Protein AF-A0AAD7WPB4-F1 (afdb_monomer_lite)

Secondary structure (DSSP, 8-state):
-------GGGT-TTS--------HHHHHHHHHHHHHHHHHHHHHHHHTTSHHHHH-HHHHHHHHHHHHHHHHHHHHHHHHHHHHHHHHHTTSS-THHHHHHHHHHHTSTT-HHHHHHHHHHHHHHHHHHHHHHHH-TTSPP--SHHHHHHHHT-TT-S--------GGG---HHHHHHHHHHHHHHHHHHTT-------------

Radius of gyration: 26.47 Å; chains: 1; bounding box: 60×40×91 Å

InterPro domains:
  IPR040581 SNTX, thioredoxin-like domain [PF18078] (138-197)
  IPR048997 Stonustoxin-like, helical domain [PF21109] (33-127)
  IPR052090 Cytolytic pore-forming toxin [PTHR31594] (2-189)

Sequence (205 aa):
MRVWLYPLNKLDSAAAQLVRQISVGLVRRAQHILDEIDNFHMQCRDLLKDHIAIQFPEIKGKLCKFRDLCSEYKLVFQKFLCKLLPSIRRGGEQEQKLVDILPSKECSPFQSALMVKFLGEREKEMNVVRSYLDITKDVHVVHFSSELDKIVLNQAHDYVVCFAFSSLKDKEEHLSDLETYLMEESKGDASQVSYHHNAEEKAEK

Structure (mmCIF, N/CA/C/O backbone):
data_AF-A0AAD7WPB4-F1
#
_entry.id   AF-A0AAD7WPB4-F1
#
loop_
_atom_site.group_PDB
_atom_site.id
_atom_site.type_symbol
_atom_site.label_atom_id
_atom_site.label_alt_id
_atom_site.label_comp_id
_atom_site.label_asym_id
_atom_site.label_entity_id
_atom_site.label_seq_id
_atom_site.pdbx_PDB_ins_code
_atom_site.Cartn_x
_atom_site.Cartn_y
_atom_site.Cartn_z
_atom_site.occupancy
_atom_site.B_iso_or_equiv
_atom_site.auth_seq_id
_atom_site.auth_comp_id
_atom_site.auth_asym_id
_atom_site.auth_atom_id
_atom_site.pdbx_PDB_model_num
ATOM 1 N N . MET A 1 1 ? -12.967 -27.411 15.421 1.00 73.56 1 MET A N 1
ATOM 2 C CA . MET A 1 1 ? -12.946 -27.415 16.902 1.00 73.56 1 MET A CA 1
ATOM 3 C C . MET A 1 1 ? -13.838 -26.278 17.392 1.00 73.56 1 MET A C 1
ATOM 5 O O . MET A 1 1 ? -13.746 -25.198 16.828 1.00 73.56 1 MET A O 1
ATOM 9 N N . ARG A 1 2 ? -14.751 -26.519 18.342 1.00 88.56 2 ARG A N 1
ATOM 10 C CA . ARG A 1 2 ? -15.641 -25.492 18.924 1.00 88.56 2 ARG A CA 1
ATOM 11 C C . ARG A 1 2 ? -15.361 -25.389 20.418 1.00 88.56 2 ARG A C 1
ATOM 13 O O . ARG A 1 2 ? -15.144 -26.416 21.052 1.00 88.56 2 ARG A O 1
ATOM 20 N N . VAL A 1 3 ? -15.376 -24.172 20.949 1.00 89.38 3 VAL A N 1
ATOM 21 C CA . VAL A 1 3 ? -15.160 -23.894 22.374 1.00 89.38 3 VAL A CA 1
ATOM 22 C C . VAL A 1 3 ? -16.413 -23.244 22.942 1.00 89.38 3 VAL A C 1
ATOM 24 O O . VAL A 1 3 ? -17.003 -22.377 22.300 1.00 89.38 3 VAL A O 1
ATOM 27 N N . TRP A 1 4 ? -16.812 -23.674 24.135 1.00 91.94 4 TRP A N 1
ATOM 28 C CA . TRP A 1 4 ? -17.925 -23.100 24.884 1.00 91.94 4 TRP A CA 1
ATOM 29 C C . TRP A 1 4 ? -17.351 -22.281 26.038 1.00 91.94 4 TRP A C 1
ATOM 31 O O . TRP A 1 4 ? -16.527 -22.787 26.796 1.00 91.94 4 TRP A O 1
ATOM 41 N N . LEU A 1 5 ? -17.761 -21.018 26.156 1.00 88.69 5 LEU A N 1
ATOM 42 C CA . LEU A 1 5 ? -17.330 -20.123 27.229 1.00 88.69 5 LEU A CA 1
ATOM 43 C C . LEU A 1 5 ? -18.503 -19.869 28.178 1.00 88.69 5 LEU A C 1
ATOM 45 O O . LEU A 1 5 ? -19.600 -19.537 27.730 1.00 88.69 5 LEU A O 1
ATOM 49 N N . TYR A 1 6 ? -18.262 -20.002 29.483 1.00 89.75 6 TYR A N 1
ATOM 50 C CA . TYR A 1 6 ? -19.217 -19.622 30.523 1.00 89.75 6 TYR A CA 1
ATOM 51 C C . TYR A 1 6 ? -18.816 -18.260 31.118 1.00 89.75 6 TYR A C 1
ATOM 53 O O . TYR A 1 6 ? -17.643 -18.082 31.453 1.00 89.75 6 TYR A O 1
ATOM 61 N N . PRO A 1 7 ? -19.734 -17.282 31.242 1.00 87.00 7 PRO A N 1
ATOM 62 C CA . PRO A 1 7 ? -19.396 -15.961 31.770 1.00 87.00 7 PRO A CA 1
ATOM 63 C C . PRO A 1 7 ? -18.881 -16.022 33.214 1.00 87.00 7 PRO A C 1
ATOM 65 O O . PRO A 1 7 ? -19.569 -16.527 34.101 1.00 87.00 7 PRO A O 1
ATOM 68 N N . LEU A 1 8 ? -17.692 -15.463 33.463 1.00 87.69 8 LEU A N 1
ATOM 69 C CA . LEU A 1 8 ? -17.059 -15.477 34.790 1.00 87.69 8 LEU A CA 1
ATOM 70 C C . LEU A 1 8 ? -17.867 -14.716 35.846 1.00 87.69 8 LEU A C 1
ATOM 72 O O . LEU A 1 8 ? -17.895 -15.130 36.998 1.00 87.69 8 LEU A O 1
ATOM 76 N N . ASN A 1 9 ? -18.588 -13.666 35.452 1.00 86.44 9 ASN A N 1
ATOM 77 C CA . ASN A 1 9 ? -19.441 -12.895 36.359 1.00 86.44 9 ASN A CA 1
ATOM 78 C C . ASN A 1 9 ? -20.614 -13.700 36.947 1.00 86.44 9 ASN A C 1
ATOM 80 O O . ASN A 1 9 ? -21.234 -13.260 37.909 1.00 86.44 9 ASN A O 1
ATOM 84 N N . LYS A 1 10 ? -20.931 -14.869 36.372 1.00 88.69 10 LYS A N 1
ATOM 85 C CA . LYS A 1 10 ? -21.902 -15.822 36.928 1.00 88.69 10 LYS A CA 1
ATOM 86 C C . LYS A 1 10 ? -21.285 -16.800 37.934 1.00 88.69 10 LYS A C 1
ATOM 88 O O . LYS A 1 10 ? -22.031 -17.539 38.565 1.00 88.69 10 LYS A O 1
ATOM 93 N N . LEU A 1 11 ? -19.956 -16.852 38.031 1.00 91.56 11 LEU A N 1
ATOM 94 C CA . LEU A 1 11 ? -19.212 -17.677 38.990 1.00 91.56 11 LEU A CA 1
ATOM 95 C C . LEU A 1 11 ? -18.705 -16.837 40.164 1.00 91.56 11 LEU A C 1
ATOM 97 O O . LEU A 1 11 ? -18.793 -17.271 41.305 1.00 91.56 11 LEU A O 1
ATOM 101 N N . ASP A 1 12 ? -18.203 -15.638 39.875 1.00 89.81 12 ASP A N 1
ATOM 102 C CA . ASP A 1 12 ? -17.677 -14.697 40.856 1.00 89.81 12 ASP A CA 1
ATOM 103 C C . ASP A 1 12 ? -18.132 -13.275 40.501 1.00 89.81 12 ASP A C 1
ATOM 105 O O . ASP A 1 12 ? -17.840 -12.761 39.418 1.00 89.81 12 ASP A O 1
ATOM 109 N N . SER A 1 13 ? -18.845 -12.621 41.422 1.00 86.00 13 SER A N 1
ATOM 110 C CA . SER A 1 13 ? -19.327 -11.248 41.243 1.00 86.00 13 SER A CA 1
ATOM 111 C C . SER A 1 13 ? -18.199 -10.217 41.128 1.00 86.00 13 SER A C 1
ATOM 113 O O . SER A 1 13 ? -18.424 -9.154 40.551 1.00 86.00 13 SER A O 1
ATOM 115 N N . ALA A 1 14 ? -17.000 -10.522 41.641 1.00 85.94 14 ALA A N 1
ATOM 116 C CA . ALA A 1 14 ? -15.817 -9.669 41.539 1.00 85.94 14 ALA A CA 1
ATOM 117 C C . ALA A 1 14 ? -15.058 -9.834 40.206 1.00 85.94 14 ALA A C 1
ATOM 119 O O . ALA A 1 14 ? -14.148 -9.055 39.913 1.00 85.94 14 ALA A O 1
ATOM 120 N N . ALA A 1 15 ? -15.419 -10.819 39.375 1.00 85.31 15 ALA A N 1
ATOM 121 C CA . ALA A 1 15 ? -14.752 -11.062 38.101 1.00 85.31 15 ALA A CA 1
ATOM 122 C C . ALA A 1 15 ? -14.997 -9.940 37.075 1.00 85.31 15 ALA A C 1
ATOM 124 O O . ALA A 1 15 ? -16.034 -9.273 37.067 1.00 85.31 15 ALA A O 1
ATOM 125 N N . ALA A 1 16 ? -14.048 -9.777 36.146 1.00 79.44 16 ALA A N 1
ATOM 126 C CA . ALA A 1 16 ? -14.138 -8.786 35.077 1.00 79.44 16 ALA A CA 1
ATOM 127 C C . ALA A 1 16 ? -15.384 -9.009 34.203 1.00 79.44 16 ALA A C 1
ATOM 129 O O . ALA A 1 16 ? -15.612 -10.104 33.681 1.00 79.44 16 ALA A O 1
ATOM 130 N N . GLN A 1 17 ? -16.168 -7.948 34.012 1.00 81.06 17 GLN A N 1
ATOM 131 C CA . GLN A 1 17 ? -17.416 -7.992 33.253 1.00 81.06 17 GLN A CA 1
ATOM 132 C C . GLN A 1 17 ? -17.277 -7.251 31.923 1.00 81.06 17 GLN A C 1
ATOM 134 O O . GLN A 1 17 ? -16.527 -6.280 31.804 1.00 81.06 17 GLN A O 1
ATOM 139 N N . LEU A 1 18 ? -18.021 -7.706 30.913 1.00 80.75 18 LEU A N 1
ATOM 140 C CA . LEU A 1 18 ? -18.234 -6.924 29.701 1.00 80.75 18 LEU A CA 1
ATOM 141 C C . LEU A 1 18 ? -19.199 -5.788 30.045 1.00 80.75 18 LEU A C 1
ATOM 143 O O . LEU A 1 18 ? -20.374 -6.035 30.298 1.00 80.75 18 LEU A O 1
ATOM 147 N N . VAL A 1 19 ? -18.695 -4.559 30.051 1.00 81.81 19 VAL A N 1
ATOM 148 C CA . VAL A 1 19 ? -19.471 -3.374 30.437 1.00 81.81 19 VAL A CA 1
ATOM 149 C C . VAL A 1 19 ? -20.144 -2.742 29.222 1.00 81.81 19 VAL A C 1
ATOM 151 O O . VAL A 1 19 ? -21.257 -2.233 29.328 1.00 81.81 19 VAL A O 1
ATOM 154 N N . ARG A 1 20 ? -19.487 -2.772 28.054 1.00 84.62 20 ARG A N 1
ATOM 155 C CA . ARG A 1 20 ? -19.995 -2.148 26.823 1.00 84.62 20 ARG A CA 1
ATOM 156 C C . ARG A 1 20 ? -19.844 -3.064 25.620 1.00 84.62 20 ARG A C 1
ATOM 158 O O . ARG A 1 20 ? -18.823 -3.734 25.453 1.00 84.62 20 ARG A O 1
ATOM 165 N N . GLN A 1 21 ? -20.860 -3.056 24.764 1.00 88.06 21 GLN A N 1
ATOM 166 C CA . GLN A 1 21 ? -20.765 -3.609 23.419 1.00 88.06 21 GLN A CA 1
ATOM 167 C C . GLN A 1 21 ? -20.246 -2.543 22.453 1.00 88.06 21 GLN A C 1
ATOM 169 O O . GLN A 1 21 ? -20.334 -1.353 22.732 1.00 88.06 21 GLN A O 1
ATOM 174 N N . ILE A 1 22 ? -19.681 -2.996 21.337 1.00 92.19 22 ILE A N 1
ATOM 175 C CA . ILE A 1 22 ? -19.250 -2.137 20.234 1.00 92.19 22 ILE A CA 1
ATOM 176 C C . ILE A 1 22 ? -20.189 -2.434 19.075 1.00 92.19 22 ILE A C 1
ATOM 178 O O . ILE A 1 22 ? -20.429 -3.602 18.755 1.00 92.19 22 ILE A O 1
ATOM 182 N N . SER A 1 23 ? -20.725 -1.389 18.467 1.00 95.00 23 SER A N 1
ATOM 183 C CA . SER A 1 23 ? -21.636 -1.485 17.343 1.00 95.00 23 SER A CA 1
ATOM 184 C C . SER A 1 23 ? -20.985 -2.209 16.165 1.00 95.00 23 SER A C 1
ATOM 186 O O . SER A 1 23 ? -19.833 -1.980 15.784 1.00 95.00 23 SER A O 1
ATOM 188 N N . VAL A 1 24 ? -21.769 -3.084 15.536 1.00 95.06 24 VAL A N 1
ATOM 189 C CA . VAL A 1 24 ? -21.337 -3.860 14.365 1.00 95.06 24 VAL A CA 1
ATOM 190 C C . VAL A 1 24 ? -20.906 -2.939 13.217 1.00 95.06 24 VAL A C 1
ATOM 192 O O . VAL A 1 24 ? -19.987 -3.271 12.473 1.00 95.06 24 VAL A O 1
ATOM 195 N N . GLY A 1 25 ? -21.520 -1.756 13.103 1.00 96.50 25 GLY A N 1
ATOM 196 C CA . GLY A 1 25 ? -21.156 -0.749 12.109 1.00 96.50 25 GLY A CA 1
ATOM 197 C C . GLY A 1 25 ? -19.706 -0.276 12.236 1.00 96.50 25 GLY A C 1
ATOM 198 O O . GLY A 1 25 ? -19.002 -0.233 11.227 1.00 96.50 25 GLY A O 1
ATOM 199 N N . LEU A 1 26 ? -19.234 0.019 13.453 1.00 95.94 26 LEU A N 1
ATOM 200 C CA . LEU A 1 26 ? -17.843 0.430 13.675 1.00 95.94 26 LEU A CA 1
ATOM 201 C C . LEU A 1 26 ? -16.865 -0.731 13.496 1.00 95.94 26 LEU A C 1
ATOM 203 O O . LEU A 1 26 ? -15.795 -0.534 12.925 1.00 95.94 26 LEU A O 1
ATOM 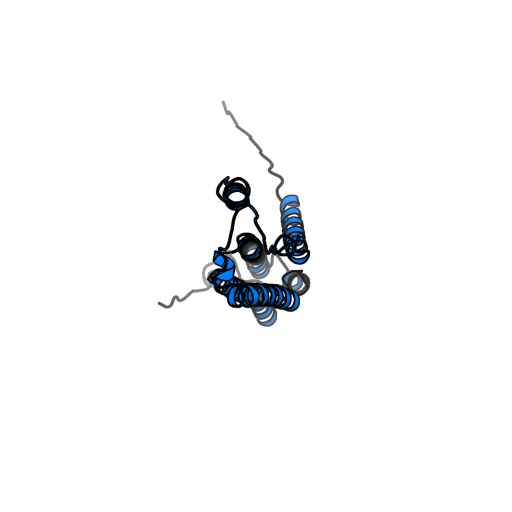207 N N . VAL A 1 27 ? -17.245 -1.947 13.908 1.00 95.94 27 VAL A N 1
ATOM 208 C CA . VAL A 1 27 ? -16.433 -3.148 13.647 1.00 95.94 27 VAL A CA 1
ATOM 209 C C . VAL A 1 27 ? -16.237 -3.342 12.144 1.00 95.94 27 VAL A C 1
ATOM 211 O O . VAL A 1 27 ? -15.110 -3.535 11.696 1.00 95.94 27 VAL A O 1
ATOM 214 N N . ARG A 1 28 ? -17.310 -3.226 11.353 1.00 97.12 28 ARG A N 1
ATOM 215 C CA . ARG A 1 28 ? -17.246 -3.350 9.892 1.00 97.12 28 ARG A CA 1
ATOM 216 C C . ARG A 1 28 ? -16.346 -2.286 9.262 1.00 97.12 28 ARG A C 1
ATOM 218 O O . ARG A 1 28 ? -15.583 -2.619 8.367 1.00 97.12 28 ARG A O 1
ATOM 225 N N . ARG A 1 29 ? -16.416 -1.032 9.719 1.00 97.12 29 ARG A N 1
ATOM 226 C CA . ARG A 1 29 ? -15.555 0.056 9.217 1.00 97.12 29 ARG A CA 1
ATOM 227 C C . ARG A 1 29 ? -14.079 -0.196 9.521 1.00 97.12 29 ARG A C 1
ATOM 229 O O . ARG A 1 29 ? -13.253 -0.120 8.620 1.00 97.12 29 ARG A O 1
ATOM 236 N N . ALA A 1 30 ? -13.753 -0.567 10.760 1.00 96.88 30 ALA A N 1
ATOM 237 C CA . ALA A 1 30 ? -12.381 -0.902 11.136 1.00 96.88 30 ALA A CA 1
ATOM 238 C C . ALA A 1 30 ? -11.840 -2.096 10.330 1.00 96.88 30 ALA A C 1
ATOM 240 O O . ALA A 1 30 ? -10.703 -2.059 9.867 1.00 96.88 30 ALA A O 1
ATOM 241 N N . GLN A 1 31 ? -12.666 -3.128 10.127 1.00 97.31 31 GLN A N 1
ATOM 242 C CA . GLN A 1 31 ? -12.307 -4.281 9.305 1.00 97.31 31 GLN A CA 1
ATOM 243 C C . GLN A 1 31 ? -12.070 -3.881 7.845 1.00 97.31 31 GLN A C 1
ATOM 245 O O . GLN A 1 31 ? -11.049 -4.251 7.282 1.00 97.31 31 GLN A O 1
ATOM 250 N N . HIS A 1 32 ? -12.953 -3.063 7.268 1.00 97.38 32 HIS A N 1
ATOM 251 C CA . HIS A 1 32 ? -12.825 -2.588 5.891 1.00 97.38 32 HIS A CA 1
ATOM 252 C C . HIS A 1 32 ? -11.492 -1.868 5.644 1.00 97.38 32 HIS A C 1
ATOM 254 O O . HIS A 1 32 ? -10.846 -2.115 4.635 1.00 97.38 32 HIS A O 1
ATOM 260 N N . ILE A 1 33 ? -11.039 -1.017 6.572 1.00 96.94 33 ILE A N 1
ATOM 261 C CA . ILE A 1 33 ? -9.726 -0.358 6.455 1.00 96.94 33 ILE A CA 1
ATOM 262 C C . ILE A 1 33 ? -8.596 -1.398 6.397 1.00 96.94 33 ILE A C 1
ATOM 264 O O . ILE A 1 33 ? -7.698 -1.279 5.572 1.00 96.94 33 ILE A O 1
ATOM 268 N N . LEU A 1 34 ? -8.630 -2.427 7.250 1.00 97.69 34 LEU A N 1
ATOM 269 C CA . LEU A 1 34 ? -7.606 -3.478 7.249 1.00 97.69 34 LEU A CA 1
ATOM 270 C C . LEU A 1 34 ? -7.630 -4.310 5.960 1.00 97.69 34 LEU A C 1
ATOM 272 O O . LEU A 1 34 ? -6.566 -4.619 5.426 1.00 97.69 34 LEU A O 1
ATOM 276 N N . ASP A 1 35 ? -8.825 -4.639 5.470 1.00 97.75 35 ASP A N 1
ATOM 277 C CA . ASP A 1 35 ? -9.017 -5.419 4.246 1.00 97.75 35 ASP A CA 1
ATOM 278 C C . ASP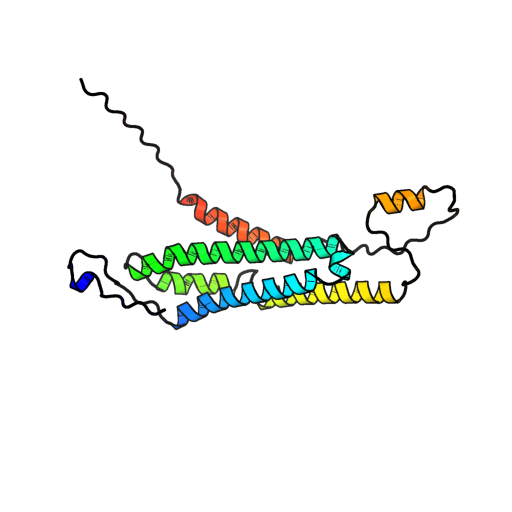 A 1 35 ? -8.503 -4.662 3.012 1.00 97.75 35 ASP A C 1
ATOM 280 O O . ASP A 1 35 ? -7.814 -5.246 2.176 1.00 97.75 35 ASP A O 1
ATOM 284 N N . GLU A 1 36 ? -8.765 -3.354 2.922 1.00 96.75 36 GLU A N 1
ATOM 285 C CA . GLU A 1 36 ? -8.249 -2.501 1.843 1.00 96.75 36 GLU A CA 1
ATOM 286 C C . GLU A 1 36 ? -6.715 -2.490 1.826 1.00 96.75 36 GLU A C 1
ATOM 288 O O . GLU A 1 36 ? -6.098 -2.698 0.781 1.00 96.75 36 GLU A O 1
ATOM 293 N N . ILE A 1 37 ? -6.077 -2.329 2.990 1.00 97.62 37 ILE A N 1
ATOM 294 C CA . ILE A 1 37 ? -4.611 -2.352 3.095 1.00 97.62 37 ILE A CA 1
ATOM 295 C C . ILE A 1 37 ? -4.043 -3.711 2.675 1.00 97.62 37 ILE A C 1
ATOM 297 O O . ILE A 1 37 ? -3.027 -3.766 1.978 1.00 97.62 37 ILE A O 1
ATOM 301 N N . ASP A 1 38 ? -4.697 -4.812 3.050 1.00 97.12 38 ASP A N 1
ATOM 302 C CA . ASP A 1 38 ? -4.295 -6.151 2.615 1.00 97.12 38 ASP A CA 1
ATOM 303 C C . ASP A 1 38 ? -4.441 -6.341 1.103 1.00 97.12 38 ASP A C 1
ATOM 305 O O . ASP A 1 38 ? -3.551 -6.917 0.466 1.00 97.12 38 ASP A O 1
ATOM 309 N N . ASN A 1 39 ? -5.513 -5.810 0.516 1.00 97.44 39 ASN A N 1
ATOM 310 C CA . ASN A 1 39 ? -5.719 -5.822 -0.925 1.00 97.44 39 ASN A CA 1
ATOM 311 C C . ASN A 1 39 ? -4.609 -5.047 -1.656 1.00 97.44 39 ASN A C 1
ATOM 313 O O . ASN A 1 39 ? -3.981 -5.589 -2.567 1.00 97.44 39 ASN A O 1
ATOM 317 N N . PHE A 1 40 ? -4.276 -3.832 -1.212 1.00 97.62 40 PHE A N 1
ATOM 318 C CA . PHE A 1 40 ? -3.187 -3.050 -1.811 1.00 97.62 40 PHE A CA 1
ATOM 319 C C . PHE A 1 40 ? -1.820 -3.700 -1.631 1.00 97.62 40 PHE A C 1
ATOM 321 O O . PHE A 1 40 ? -1.000 -3.707 -2.552 1.00 97.62 40 PHE A O 1
ATOM 328 N N . HIS A 1 41 ? -1.573 -4.310 -0.472 1.00 95.81 41 HIS A N 1
ATOM 329 C CA . HIS A 1 41 ? -0.359 -5.079 -0.254 1.00 95.81 41 HIS A CA 1
ATOM 330 C C . HIS A 1 41 ? -0.275 -6.259 -1.243 1.00 95.81 41 HIS A C 1
ATOM 332 O O . HIS A 1 41 ? 0.807 -6.559 -1.762 1.00 95.81 41 HIS A O 1
ATOM 338 N N . MET A 1 42 ? -1.381 -6.957 -1.503 1.00 96.62 42 MET A N 1
ATOM 339 C CA . MET A 1 42 ? -1.428 -8.066 -2.458 1.00 96.62 42 MET A CA 1
ATOM 340 C C . MET A 1 42 ? -1.183 -7.591 -3.894 1.00 96.62 42 MET A C 1
ATOM 342 O O . MET A 1 42 ? -0.278 -8.113 -4.542 1.00 96.62 42 MET A O 1
ATOM 346 N N . GLN A 1 43 ? -1.882 -6.546 -4.341 1.00 97.88 43 GLN A N 1
ATOM 347 C CA . GLN A 1 43 ? -1.685 -5.944 -5.665 1.00 97.88 43 GLN A CA 1
ATOM 348 C C . GLN A 1 43 ? -0.233 -5.492 -5.877 1.00 97.88 43 GLN A C 1
ATOM 350 O O . GLN A 1 43 ? 0.387 -5.810 -6.890 1.00 97.88 43 GLN A O 1
ATOM 355 N N . CYS A 1 44 ? 0.361 -4.823 -4.885 1.00 97.75 44 CYS A N 1
ATOM 356 C CA . CYS A 1 44 ? 1.767 -4.430 -4.934 1.00 97.75 44 CYS A CA 1
ATOM 357 C C . CYS A 1 44 ? 2.708 -5.644 -5.043 1.00 97.75 44 CYS A C 1
ATOM 359 O O . CYS A 1 44 ? 3.678 -5.620 -5.802 1.00 97.75 44 CYS A O 1
ATOM 361 N N . ARG A 1 45 ? 2.417 -6.736 -4.318 1.00 96.81 45 ARG A N 1
ATOM 362 C CA . ARG A 1 45 ? 3.181 -7.988 -4.431 1.00 96.81 45 ARG A CA 1
ATOM 363 C C . ARG A 1 45 ? 3.091 -8.602 -5.822 1.00 96.81 45 ARG A C 1
ATOM 365 O O . ARG A 1 45 ? 4.069 -9.210 -6.245 1.00 96.81 45 ARG A O 1
ATOM 372 N N . ASP A 1 46 ? 1.964 -8.466 -6.505 1.00 97.69 46 ASP A N 1
ATOM 373 C CA . ASP A 1 46 ? 1.816 -8.975 -7.864 1.00 97.69 46 ASP A CA 1
ATOM 374 C C . ASP A 1 46 ? 2.598 -8.123 -8.869 1.00 97.69 46 ASP A C 1
ATOM 376 O O . ASP A 1 46 ? 3.350 -8.686 -9.663 1.00 97.69 46 ASP A O 1
ATOM 380 N N . LEU A 1 47 ? 2.569 -6.790 -8.743 1.00 97.62 47 LEU A N 1
ATOM 381 C CA . LEU A 1 47 ? 3.435 -5.902 -9.536 1.00 97.62 47 LEU A CA 1
ATOM 382 C C . LEU A 1 47 ? 4.928 -6.194 -9.317 1.00 97.62 47 LEU A C 1
ATOM 384 O O . LEU A 1 47 ? 5.708 -6.191 -10.264 1.00 97.62 47 LEU A O 1
ATOM 388 N N . LEU A 1 48 ? 5.339 -6.507 -8.084 1.00 97.50 48 LEU A N 1
ATOM 389 C CA . LEU A 1 48 ? 6.728 -6.861 -7.760 1.00 97.50 48 LEU A CA 1
ATOM 390 C C . LEU A 1 48 ? 7.212 -8.170 -8.410 1.00 97.50 48 LEU A C 1
ATOM 392 O O . LEU A 1 48 ? 8.424 -8.386 -8.481 1.00 97.50 48 LEU A O 1
ATOM 396 N N . LYS A 1 49 ? 6.304 -9.051 -8.847 1.00 96.94 49 LYS A N 1
ATOM 397 C CA . LYS A 1 49 ? 6.651 -10.289 -9.569 1.00 96.94 49 LYS A CA 1
ATOM 398 C C . LYS A 1 49 ? 6.843 -10.059 -11.068 1.00 96.94 49 LYS A C 1
ATOM 400 O O . LYS A 1 49 ? 7.351 -10.949 -11.746 1.00 96.94 49 LYS A O 1
ATOM 405 N N . ASP A 1 50 ? 6.423 -8.910 -11.588 1.00 97.12 50 ASP A N 1
ATOM 406 C CA . ASP A 1 50 ? 6.562 -8.584 -13.001 1.00 97.12 50 ASP A CA 1
ATOM 407 C C . ASP A 1 50 ? 8.039 -8.432 -13.395 1.00 97.12 50 ASP A C 1
ATOM 409 O O . ASP A 1 50 ? 8.856 -7.895 -12.642 1.00 97.12 50 ASP A O 1
ATOM 413 N N . HIS A 1 51 ? 8.388 -8.871 -14.606 1.00 93.38 51 HIS A N 1
ATOM 414 C CA . HIS A 1 51 ? 9.762 -8.808 -15.101 1.00 93.38 51 HIS A CA 1
ATOM 415 C C . HIS A 1 51 ? 10.321 -7.380 -15.148 1.00 93.38 51 HIS A C 1
ATOM 417 O O . HIS A 1 51 ? 11.508 -7.198 -14.887 1.00 93.38 51 HIS A O 1
ATOM 423 N N . ILE A 1 52 ? 9.484 -6.370 -15.411 1.00 94.94 52 ILE A N 1
ATOM 424 C CA . ILE A 1 52 ? 9.903 -4.965 -15.416 1.00 94.94 52 ILE A CA 1
ATOM 425 C C . ILE A 1 52 ? 10.325 -4.545 -14.006 1.00 94.94 52 ILE A C 1
ATOM 427 O O . ILE A 1 52 ? 11.394 -3.972 -13.819 1.00 94.94 52 ILE A O 1
ATOM 431 N N . ALA A 1 53 ? 9.547 -4.898 -12.982 1.00 94.75 53 ALA A N 1
ATOM 432 C CA . ALA A 1 53 ? 9.928 -4.617 -11.600 1.00 94.75 53 ALA A CA 1
ATOM 433 C C . ALA A 1 53 ? 11.188 -5.394 -11.178 1.00 94.75 53 ALA A C 1
ATOM 435 O O . ALA A 1 53 ? 11.952 -4.926 -10.340 1.00 94.75 53 ALA A O 1
ATOM 436 N N . ILE A 1 54 ? 11.444 -6.573 -11.749 1.00 92.00 54 ILE A N 1
ATOM 437 C CA . ILE A 1 54 ? 12.671 -7.335 -11.477 1.00 92.00 54 ILE A CA 1
ATOM 438 C C . ILE A 1 54 ? 13.893 -6.676 -12.135 1.00 92.00 54 ILE A C 1
ATOM 440 O O . ILE A 1 54 ? 14.951 -6.612 -11.509 1.00 92.00 54 ILE A O 1
ATOM 444 N N . GLN A 1 55 ? 13.744 -6.186 -13.367 1.00 89.94 55 GLN A N 1
ATOM 445 C CA . GLN A 1 55 ? 14.821 -5.609 -14.173 1.00 89.94 55 GLN A CA 1
ATOM 446 C C . GLN A 1 55 ? 15.184 -4.172 -13.790 1.00 89.94 55 GLN A C 1
ATOM 448 O O . GLN A 1 55 ? 16.339 -3.792 -13.955 1.00 89.94 55 GLN A O 1
ATOM 453 N N . PHE A 1 56 ? 14.241 -3.372 -13.287 1.00 91.44 56 PHE A N 1
ATOM 454 C CA . PHE A 1 56 ? 14.469 -1.956 -12.977 1.00 91.44 56 PHE A CA 1
ATOM 455 C C . PHE A 1 56 ? 14.450 -1.721 -11.460 1.00 91.44 56 PHE A C 1
ATOM 457 O O . PHE A 1 56 ? 13.367 -1.623 -10.864 1.00 91.44 56 PHE A O 1
ATOM 464 N N . PRO A 1 57 ? 15.629 -1.615 -10.809 1.00 90.50 57 PRO A N 1
ATOM 465 C CA . PRO A 1 57 ? 15.738 -1.428 -9.363 1.00 90.50 57 PRO A CA 1
ATOM 466 C C . PRO A 1 57 ? 14.990 -0.201 -8.845 1.00 90.50 57 PRO A C 1
ATOM 468 O O . PRO A 1 57 ? 14.484 -0.221 -7.726 1.00 90.50 57 PRO A O 1
ATOM 471 N N . GLU A 1 58 ? 14.892 0.853 -9.650 1.00 92.12 58 GLU A N 1
ATOM 472 C CA . GLU A 1 58 ? 14.178 2.084 -9.328 1.00 92.12 58 GLU A CA 1
ATOM 473 C C . GLU A 1 58 ? 12.678 1.831 -9.120 1.00 92.12 58 GLU A C 1
ATOM 475 O O . GLU A 1 58 ? 12.117 2.214 -8.091 1.00 92.12 58 GLU A O 1
ATOM 480 N N . ILE A 1 59 ? 12.039 1.119 -10.057 1.00 94.25 59 ILE A N 1
ATOM 481 C CA . ILE A 1 59 ? 10.620 0.737 -9.970 1.00 94.25 59 ILE A CA 1
ATOM 482 C C . ILE A 1 59 ? 10.420 -0.217 -8.792 1.00 94.25 59 ILE A C 1
ATOM 484 O O . ILE A 1 59 ? 9.529 -0.018 -7.960 1.00 94.25 59 ILE A O 1
ATOM 488 N N . LYS A 1 60 ? 11.295 -1.225 -8.676 1.00 94.88 60 LYS A N 1
ATOM 489 C CA . LYS A 1 60 ? 11.282 -2.176 -7.561 1.00 94.88 60 LYS A CA 1
ATOM 490 C C . LYS A 1 60 ? 11.351 -1.473 -6.213 1.00 94.88 60 LYS A C 1
ATOM 492 O O . LYS A 1 60 ? 10.615 -1.828 -5.298 1.00 94.88 60 LYS A O 1
ATOM 497 N N . GLY A 1 61 ? 12.234 -0.484 -6.090 1.00 94.81 61 GLY A N 1
ATOM 498 C CA . GLY A 1 61 ? 12.448 0.286 -4.873 1.00 94.81 61 GLY A CA 1
ATOM 499 C C . GLY A 1 61 ? 11.189 1.032 -4.445 1.00 94.81 61 GLY A C 1
ATOM 500 O O . GLY A 1 61 ? 10.786 0.917 -3.288 1.00 94.81 61 GLY A O 1
ATOM 501 N N . LYS A 1 62 ? 10.520 1.717 -5.384 1.00 95.75 62 LYS A N 1
ATOM 502 C CA . LYS A 1 62 ? 9.248 2.415 -5.124 1.00 95.75 62 LYS A CA 1
ATOM 503 C C . LYS A 1 62 ? 8.158 1.450 -4.639 1.00 95.75 62 LYS A C 1
ATOM 505 O O . LYS A 1 62 ? 7.505 1.725 -3.633 1.00 95.75 62 LYS A O 1
ATOM 510 N N . LEU A 1 63 ? 7.994 0.303 -5.304 1.00 97.19 63 LEU A N 1
ATOM 511 C CA . LEU A 1 63 ? 7.001 -0.713 -4.928 1.00 97.19 63 LEU A CA 1
ATOM 512 C C . LEU A 1 63 ? 7.317 -1.378 -3.578 1.00 97.19 63 LEU A C 1
ATOM 514 O O . LEU A 1 63 ? 6.428 -1.539 -2.746 1.00 97.19 63 LEU A O 1
ATOM 518 N N . CYS A 1 64 ? 8.581 -1.725 -3.316 1.00 96.94 64 CYS A N 1
ATOM 519 C CA . CYS A 1 64 ? 8.999 -2.255 -2.016 1.00 96.94 64 CYS A CA 1
ATOM 520 C C . CYS A 1 64 ? 8.717 -1.256 -0.891 1.00 96.94 64 CYS A C 1
ATOM 522 O O . CYS A 1 64 ? 8.116 -1.636 0.109 1.00 96.94 64 CYS A O 1
ATOM 524 N N . LYS A 1 65 ? 9.071 0.022 -1.082 1.00 96.81 65 LYS A N 1
ATOM 525 C CA . LYS A 1 65 ? 8.798 1.071 -0.094 1.00 96.81 65 LYS A CA 1
ATOM 526 C C . LYS A 1 65 ? 7.299 1.195 0.187 1.00 96.81 65 LYS A C 1
ATOM 528 O O . LYS A 1 65 ? 6.900 1.197 1.345 1.00 96.81 65 LYS A O 1
ATOM 533 N N . PHE A 1 66 ? 6.465 1.226 -0.853 1.00 97.38 66 PHE A N 1
ATOM 534 C CA . PHE A 1 66 ? 5.007 1.243 -0.701 1.00 97.38 66 PHE A CA 1
ATOM 535 C C . PHE A 1 66 ? 4.484 0.056 0.119 1.00 97.38 66 PHE A C 1
ATOM 537 O O . PHE A 1 66 ? 3.712 0.235 1.060 1.00 97.38 66 PHE A O 1
ATOM 544 N N . ARG A 1 67 ? 4.922 -1.164 -0.214 1.00 97.44 67 ARG A N 1
ATOM 545 C CA . ARG A 1 67 ? 4.539 -2.393 0.495 1.00 97.44 67 ARG A CA 1
ATOM 546 C C . ARG A 1 67 ? 4.901 -2.333 1.981 1.00 97.44 67 ARG A C 1
ATOM 548 O O . ARG A 1 67 ? 4.108 -2.752 2.829 1.00 97.44 67 ARG A O 1
ATOM 555 N N . ASP A 1 68 ? 6.096 -1.842 2.285 1.00 97.56 68 ASP A N 1
ATOM 556 C CA . ASP A 1 68 ? 6.598 -1.764 3.654 1.00 97.56 68 ASP A CA 1
ATOM 557 C C . ASP A 1 68 ? 5.793 -0.728 4.458 1.00 97.56 68 ASP A C 1
ATOM 559 O O . ASP A 1 68 ? 5.327 -1.043 5.553 1.00 97.56 68 ASP A O 1
ATOM 563 N N . LEU A 1 69 ? 5.481 0.429 3.861 1.00 97.56 69 LEU A N 1
ATOM 564 C CA . LEU A 1 69 ? 4.595 1.444 4.449 1.00 97.56 69 LEU A CA 1
ATOM 565 C C . LEU A 1 69 ? 3.172 0.908 4.698 1.00 97.56 69 LEU A C 1
ATOM 567 O O . LEU A 1 69 ? 2.593 1.163 5.752 1.00 97.56 69 LEU A O 1
ATOM 571 N N . CYS A 1 70 ? 2.607 0.118 3.777 1.00 97.12 70 CYS A N 1
ATOM 572 C CA . CYS A 1 70 ? 1.307 -0.539 3.986 1.00 97.12 70 CYS A CA 1
ATOM 573 C C . CYS A 1 70 ? 1.338 -1.483 5.196 1.00 97.12 70 CYS A C 1
ATOM 575 O O . CYS A 1 70 ? 0.409 -1.511 6.007 1.00 97.12 70 CYS A O 1
ATOM 577 N N . SER A 1 71 ? 2.418 -2.257 5.324 1.00 97.12 71 SER A N 1
ATOM 578 C CA . SER A 1 71 ? 2.606 -3.198 6.432 1.00 97.12 71 SER A CA 1
ATOM 579 C C . SER A 1 71 ? 2.734 -2.471 7.770 1.00 97.12 71 SER A C 1
ATOM 581 O O . SER A 1 71 ? 2.131 -2.887 8.762 1.00 97.12 71 SER A O 1
ATOM 583 N N . GLU A 1 72 ? 3.475 -1.364 7.792 1.00 97.12 72 GLU A N 1
ATOM 584 C CA . GLU A 1 72 ? 3.633 -0.515 8.969 1.00 97.12 72 GLU A CA 1
ATOM 585 C C . GLU A 1 72 ? 2.309 0.133 9.383 1.00 97.12 72 GLU A C 1
ATOM 587 O O . GLU A 1 72 ? 1.904 0.008 10.540 1.00 97.12 72 GLU A O 1
ATOM 592 N N . TYR A 1 73 ? 1.573 0.735 8.443 1.00 96.94 73 TYR A N 1
ATOM 593 C CA . TYR A 1 73 ? 0.259 1.319 8.719 1.00 96.94 73 TYR A CA 1
ATOM 594 C C . TYR A 1 73 ? -0.714 0.297 9.306 1.00 96.94 73 TYR A C 1
ATOM 596 O O . TYR A 1 73 ? -1.371 0.565 10.317 1.00 96.94 73 TYR A O 1
ATOM 604 N N . LYS A 1 74 ? -0.766 -0.907 8.719 1.00 96.62 74 LYS A N 1
ATOM 605 C CA . LYS A 1 74 ? -1.587 -2.005 9.237 1.00 96.62 74 LYS A CA 1
ATOM 606 C C . LYS A 1 74 ? -1.234 -2.314 10.688 1.00 96.62 74 LYS A C 1
ATOM 608 O O . LYS A 1 74 ? -2.130 -2.421 11.525 1.00 96.62 74 LYS A O 1
ATOM 613 N N . LEU A 1 75 ? 0.057 -2.429 10.997 1.00 96.44 75 LEU A N 1
ATOM 614 C CA . LEU A 1 75 ? 0.531 -2.723 12.345 1.00 96.44 75 LEU A CA 1
ATOM 615 C C . LEU A 1 75 ? 0.175 -1.605 13.334 1.00 96.44 75 LEU A C 1
ATOM 617 O O . LEU A 1 75 ? -0.313 -1.894 14.427 1.00 96.44 75 LEU A O 1
ATOM 621 N N . VAL A 1 76 ? 0.372 -0.340 12.953 1.00 95.00 76 VAL A N 1
ATOM 622 C CA . VAL A 1 76 ? 0.016 0.832 13.770 1.00 95.00 76 VAL A CA 1
ATOM 623 C C . VAL A 1 76 ? -1.480 0.834 14.076 1.00 95.00 76 VAL A C 1
ATOM 625 O O . VAL A 1 76 ? -1.881 0.945 15.239 1.00 95.00 76 VAL A O 1
ATOM 628 N N . PHE A 1 77 ? -2.317 0.631 13.059 1.00 95.75 77 PHE A N 1
ATOM 629 C CA . PHE A 1 77 ? -3.764 0.618 13.235 1.00 95.75 77 PHE A CA 1
ATOM 630 C C . PHE A 1 77 ? -4.234 -0.576 14.080 1.00 95.75 77 PHE A C 1
ATOM 632 O O . PHE A 1 77 ? -5.043 -0.411 14.996 1.00 95.75 77 PHE A O 1
ATOM 639 N N . GLN A 1 78 ? -3.669 -1.767 13.867 1.00 96.62 78 GLN A N 1
ATOM 640 C CA . GLN A 1 78 ? -3.948 -2.938 14.701 1.00 96.62 78 GLN A CA 1
ATOM 641 C C . GLN A 1 78 ? -3.513 -2.728 16.154 1.00 96.62 78 GLN A C 1
ATOM 643 O O . GLN A 1 78 ? -4.270 -3.061 17.063 1.00 96.62 78 GLN A O 1
ATOM 648 N N . LYS A 1 79 ? -2.338 -2.136 16.403 1.00 95.38 79 LYS A N 1
ATOM 649 C CA . LYS A 1 79 ? -1.862 -1.803 17.756 1.00 95.38 79 LYS A CA 1
ATOM 650 C C . LYS A 1 79 ? -2.837 -0.862 18.460 1.00 95.38 79 LYS A C 1
ATOM 652 O O . LYS A 1 79 ? -3.174 -1.088 19.623 1.00 95.38 79 LYS A O 1
ATOM 657 N N . PHE A 1 80 ? -3.320 0.155 17.751 1.00 94.00 80 PHE A N 1
ATOM 658 C CA . PHE A 1 80 ? -4.342 1.066 18.252 1.00 94.00 80 PHE A CA 1
ATOM 659 C C . PHE A 1 80 ? -5.641 0.323 18.619 1.00 94.00 80 PHE A C 1
ATOM 661 O O . PHE A 1 80 ? -6.115 0.440 19.752 1.00 94.00 80 PHE A O 1
ATOM 668 N N . LEU A 1 81 ? -6.176 -0.513 17.722 1.00 95.62 81 LEU A N 1
ATOM 669 C CA . LEU A 1 81 ? -7.387 -1.306 17.980 1.00 95.62 81 LEU A CA 1
ATOM 670 C C . LEU A 1 81 ? -7.203 -2.293 19.147 1.00 95.62 81 LEU A C 1
ATOM 672 O O . LEU A 1 81 ? -8.089 -2.422 19.993 1.00 95.62 81 LEU A O 1
ATOM 676 N N . CYS A 1 82 ? -6.044 -2.947 19.241 1.00 95.56 82 CYS A N 1
ATOM 677 C CA . CYS A 1 82 ? -5.703 -3.868 20.327 1.00 95.56 82 CYS A CA 1
ATOM 678 C C . CYS A 1 82 ? -5.702 -3.188 21.702 1.00 95.56 82 CYS A C 1
ATOM 680 O O . CYS A 1 82 ? -6.060 -3.830 22.687 1.00 95.56 82 CYS A O 1
ATOM 682 N N . LYS A 1 83 ? -5.337 -1.901 21.784 1.00 94.56 83 LYS A N 1
ATOM 683 C CA . LYS A 1 83 ? -5.427 -1.114 23.024 1.00 94.56 83 LYS A CA 1
ATOM 684 C C . LYS A 1 83 ? -6.865 -0.643 23.286 1.00 94.56 83 LYS A C 1
ATOM 686 O O . LYS A 1 83 ? -7.380 -0.800 24.394 1.00 94.56 83 LYS A O 1
ATOM 691 N N . LEU A 1 84 ? -7.526 -0.083 22.272 1.00 94.69 84 LEU A N 1
ATOM 692 C CA . LEU A 1 84 ? -8.808 0.601 22.441 1.00 94.69 84 LEU A CA 1
ATOM 693 C C . LEU A 1 84 ? -9.987 -0.362 22.649 1.00 94.69 84 LEU A C 1
ATOM 695 O O . LEU A 1 84 ? -10.793 -0.151 23.556 1.00 94.69 84 LEU A O 1
ATOM 699 N N . LEU A 1 85 ? -10.098 -1.433 21.853 1.00 94.56 85 LEU A N 1
ATOM 700 C CA . LEU A 1 85 ? -11.265 -2.327 21.891 1.00 94.56 85 LEU A CA 1
ATOM 701 C C . LEU A 1 85 ? -11.448 -3.009 23.262 1.00 94.56 85 LEU A C 1
ATOM 703 O O . LEU A 1 85 ? -12.577 -3.024 23.764 1.00 94.56 85 LEU A O 1
ATOM 707 N N . PRO A 1 86 ? -10.397 -3.545 23.922 1.00 92.25 86 PRO A N 1
ATOM 708 C CA . PRO A 1 86 ? -10.535 -4.073 25.278 1.00 92.25 86 PRO A CA 1
ATOM 709 C C . PRO A 1 86 ? -10.896 -2.992 26.299 1.00 92.25 86 PRO A C 1
ATOM 711 O O . PRO A 1 86 ? -11.691 -3.263 27.198 1.00 92.25 86 PRO A O 1
ATOM 714 N N . SER A 1 87 ? -10.352 -1.779 26.156 1.00 93.81 87 SER A N 1
ATOM 715 C CA . SER A 1 87 ? -10.644 -0.667 27.066 1.00 93.81 87 SER A CA 1
ATOM 716 C C . SER A 1 87 ? -12.115 -0.244 26.997 1.00 93.81 87 SER A C 1
ATOM 718 O O . SER A 1 87 ? -12.767 -0.100 28.033 1.00 93.81 87 SER A O 1
ATOM 720 N N . ILE A 1 88 ? -12.687 -0.170 25.787 1.00 93.62 88 ILE A N 1
ATOM 721 C CA . ILE A 1 88 ? -14.125 0.076 25.595 1.00 93.62 88 ILE A CA 1
ATOM 722 C C . ILE A 1 88 ? -14.948 -1.037 26.244 1.00 93.62 88 ILE A C 1
ATOM 724 O O . ILE A 1 88 ? -15.846 -0.767 27.040 1.00 93.62 88 ILE A O 1
ATOM 728 N N . ARG A 1 89 ? -14.609 -2.302 25.962 1.00 91.62 89 ARG A N 1
ATOM 729 C CA . ARG A 1 89 ? -15.330 -3.471 26.497 1.00 91.62 89 ARG A CA 1
ATOM 730 C C . ARG A 1 89 ? -15.317 -3.536 28.026 1.00 91.62 89 ARG A C 1
ATOM 732 O O . ARG A 1 89 ? -16.306 -3.962 28.616 1.00 91.62 89 ARG A O 1
ATOM 739 N N . ARG A 1 90 ? -14.233 -3.092 28.667 1.00 90.12 90 ARG A N 1
ATOM 740 C CA . ARG A 1 90 ? -14.112 -2.986 30.134 1.00 90.12 90 ARG A CA 1
ATOM 741 C C . ARG A 1 90 ? -14.775 -1.735 30.718 1.00 90.12 90 ARG A C 1
ATOM 743 O O . ARG A 1 90 ? -14.779 -1.571 31.930 1.00 90.12 90 ARG A O 1
ATOM 750 N N . GLY A 1 91 ? -15.315 -0.849 29.882 1.00 88.75 91 GLY A N 1
ATOM 751 C CA . GLY A 1 91 ? -15.924 0.410 30.312 1.00 88.75 91 GLY A CA 1
ATOM 752 C C . GLY A 1 91 ? -14.925 1.529 30.623 1.00 88.75 91 GLY A C 1
ATOM 753 O O . GLY A 1 91 ? -15.359 2.616 30.997 1.00 88.75 91 GLY A O 1
ATOM 754 N N . GLY A 1 92 ? -13.622 1.297 30.427 1.00 90.25 92 GLY A N 1
ATOM 755 C CA . GLY A 1 92 ? -12.573 2.304 30.616 1.00 90.25 92 GLY A CA 1
ATOM 756 C C . GLY A 1 92 ? -12.620 3.417 29.569 1.00 90.25 92 GLY A C 1
ATOM 757 O O . GLY A 1 92 ? -12.238 4.543 29.859 1.00 90.25 92 GLY A O 1
ATOM 758 N N . GLU A 1 93 ? -13.148 3.125 28.378 1.00 93.19 93 GLU A N 1
ATOM 759 C CA . GLU A 1 93 ? -13.273 4.086 27.279 1.00 93.19 93 GLU A CA 1
ATOM 760 C C . GLU A 1 93 ? -14.661 4.064 26.645 1.00 93.19 93 GLU A C 1
ATOM 762 O O . GLU A 1 93 ? -15.356 3.044 26.653 1.00 93.19 93 GLU A O 1
ATOM 767 N N . GLN A 1 94 ? -15.090 5.201 26.099 1.00 93.00 94 GLN A N 1
ATOM 768 C CA . GLN A 1 94 ? -16.351 5.288 25.364 1.00 93.00 94 GLN A CA 1
ATOM 769 C C . GLN A 1 94 ? -16.164 4.831 23.918 1.00 93.00 94 GLN A C 1
ATOM 771 O O . GLN A 1 94 ? -15.137 5.108 23.299 1.00 93.00 94 GLN A O 1
ATOM 776 N N . GLU A 1 95 ? -17.192 4.191 23.358 1.00 93.56 95 GLU A N 1
ATOM 777 C CA . GLU A 1 95 ? -17.219 3.810 21.940 1.00 93.56 95 GLU A CA 1
ATOM 778 C C . GLU A 1 95 ? -17.025 5.020 21.012 1.00 93.56 95 GLU A C 1
ATOM 780 O O . GLU A 1 95 ? -16.440 4.881 19.940 1.00 93.56 95 GLU A O 1
ATOM 785 N N . GLN A 1 96 ? -17.415 6.216 21.466 1.00 93.56 96 GLN A N 1
ATOM 786 C CA . GLN A 1 96 ? -17.224 7.477 20.751 1.00 93.56 96 GLN A CA 1
ATOM 787 C C . GLN A 1 96 ? -15.777 7.692 20.284 1.00 93.56 96 GLN A C 1
ATOM 789 O O . GLN A 1 96 ? -15.571 8.166 19.176 1.00 93.56 96 GLN A O 1
ATOM 794 N N . LYS A 1 97 ? -14.767 7.226 21.034 1.00 94.00 97 LYS A N 1
ATOM 795 C CA . LYS A 1 97 ? -13.364 7.311 20.587 1.00 94.00 97 LYS A CA 1
ATOM 796 C C . LYS A 1 97 ? -13.122 6.617 19.247 1.00 94.00 97 LYS A C 1
ATOM 798 O O . LYS A 1 97 ? -12.309 7.070 18.449 1.00 94.00 97 LYS A O 1
ATOM 803 N N . LEU A 1 98 ? -13.821 5.512 18.994 1.00 94.62 98 LEU A N 1
ATOM 804 C CA . LEU A 1 98 ? -13.741 4.794 17.727 1.00 94.62 98 LEU A CA 1
ATOM 805 C C . LEU A 1 98 ? -14.504 5.541 16.620 1.00 94.62 98 LEU A C 1
ATOM 807 O O . LEU A 1 98 ? -14.038 5.577 15.484 1.00 94.62 98 LEU A O 1
ATOM 811 N N . VAL A 1 99 ? -15.634 6.175 16.955 1.00 95.44 99 VAL A N 1
ATOM 812 C CA . VAL A 1 99 ? -16.392 7.048 16.037 1.00 95.44 99 VAL A CA 1
ATOM 813 C C . VAL A 1 99 ? -15.545 8.234 15.577 1.00 95.44 99 VAL A C 1
ATOM 815 O O . VAL A 1 99 ? -15.586 8.570 14.397 1.00 95.44 99 VAL A O 1
ATOM 818 N N . ASP A 1 100 ? -14.759 8.817 16.480 1.00 94.25 100 ASP A N 1
ATOM 819 C CA . ASP A 1 100 ? -13.956 10.010 16.208 1.00 94.25 100 ASP A CA 1
ATOM 820 C C . ASP A 1 100 ? -12.697 9.691 15.381 1.00 94.25 100 ASP A C 1
ATOM 822 O O . ASP A 1 100 ? -12.293 10.478 14.527 1.00 94.25 100 ASP A O 1
ATOM 826 N N . ILE A 1 101 ? -12.080 8.523 15.603 1.00 94.06 101 ILE A N 1
ATOM 827 C CA . ILE A 1 101 ? -10.791 8.162 14.985 1.00 94.06 101 ILE A CA 1
ATOM 828 C C . ILE A 1 101 ? -10.953 7.462 13.632 1.00 94.06 101 ILE A C 1
ATOM 830 O O . ILE A 1 101 ? -10.124 7.648 12.746 1.00 94.06 101 ILE A O 1
ATOM 834 N N . LEU A 1 102 ? -12.002 6.662 13.420 1.00 95.50 102 LEU A N 1
ATOM 835 C CA . LEU A 1 102 ? -12.166 5.963 12.138 1.00 95.50 102 LEU A CA 1
ATOM 836 C C . LEU A 1 102 ? -12.210 6.908 10.919 1.00 95.50 102 LEU A C 1
ATOM 838 O O . LEU A 1 102 ? -11.517 6.605 9.951 1.00 95.50 102 LEU A O 1
ATOM 842 N N . PRO A 1 103 ? -12.910 8.061 10.946 1.00 95.50 103 PRO A N 1
ATOM 843 C CA . PRO A 1 103 ? -12.870 9.023 9.846 1.00 95.50 103 PRO A CA 1
ATOM 844 C C . PRO A 1 103 ? -11.462 9.539 9.527 1.00 95.50 103 PRO A C 1
ATOM 846 O O . PRO A 1 103 ? -11.124 9.697 8.359 1.00 95.50 103 PRO A O 1
ATOM 849 N N . SER A 1 104 ? -10.613 9.775 10.537 1.00 93.31 104 SER A N 1
ATOM 850 C CA . SER A 1 104 ? -9.243 10.246 10.285 1.00 93.31 104 SER A CA 1
ATOM 851 C C . SER A 1 104 ? -8.375 9.167 9.637 1.00 93.31 104 SER A C 1
ATOM 853 O O . SER A 1 104 ? -7.499 9.484 8.836 1.00 93.31 104 SER A O 1
ATOM 855 N N . LYS A 1 105 ? -8.645 7.888 9.930 1.00 93.75 105 LYS A N 1
ATOM 856 C CA . LYS A 1 105 ? -8.004 6.749 9.259 1.00 93.75 105 LYS A CA 1
ATOM 857 C C . LYS A 1 105 ? -8.517 6.562 7.832 1.00 93.75 105 LYS A C 1
ATOM 859 O O . LYS A 1 105 ? -7.705 6.381 6.929 1.00 93.75 105 LYS A O 1
ATOM 864 N N . GLU A 1 106 ? -9.824 6.687 7.616 1.00 94.19 106 GLU A N 1
ATOM 865 C CA . GLU A 1 106 ? -10.464 6.592 6.295 1.00 94.19 106 GLU A CA 1
ATOM 866 C C . GLU A 1 106 ? -10.023 7.710 5.339 1.00 94.19 106 GLU A C 1
ATOM 868 O O . GLU A 1 106 ? -9.858 7.453 4.151 1.00 94.19 106 GLU A O 1
ATOM 873 N N . CYS A 1 107 ? -9.783 8.920 5.853 1.00 93.56 107 CYS A N 1
ATOM 874 C CA . CYS A 1 107 ? -9.316 10.077 5.080 1.00 93.56 107 CYS A CA 1
ATOM 875 C C . CYS A 1 107 ? -7.790 10.274 5.123 1.00 93.56 107 CYS A C 1
ATOM 877 O O . CYS A 1 107 ? -7.293 11.321 4.707 1.00 93.56 107 CYS A O 1
ATOM 879 N N . SER A 1 108 ? -7.040 9.310 5.662 1.00 94.88 108 SER A N 1
ATOM 880 C CA . SER A 1 108 ? -5.577 9.387 5.715 1.00 94.88 108 SER A CA 1
ATOM 881 C C . SER A 1 108 ? -4.958 9.300 4.309 1.00 94.88 108 SER A C 1
ATOM 883 O O . SER A 1 108 ? -5.638 8.924 3.351 1.00 94.88 108 SER A O 1
ATOM 885 N N . PRO A 1 109 ? -3.650 9.567 4.149 1.00 96.25 109 PRO A N 1
ATOM 886 C CA . PRO A 1 109 ? -2.953 9.305 2.888 1.00 96.25 109 PRO A CA 1
ATOM 887 C C . PRO A 1 109 ? -3.072 7.845 2.406 1.00 96.25 109 PRO A C 1
ATOM 889 O O . PRO A 1 109 ? -2.971 7.590 1.212 1.00 96.25 109 PRO A O 1
ATOM 892 N N . PHE A 1 110 ? -3.386 6.902 3.304 1.00 96.50 110 PHE A N 1
ATOM 893 C CA . PHE A 1 110 ? -3.690 5.500 2.992 1.00 96.50 110 PHE A CA 1
ATOM 894 C C . PHE A 1 110 ? -5.138 5.269 2.511 1.00 96.50 110 PHE A C 1
ATOM 896 O O . PHE A 1 110 ? -5.618 4.137 2.481 1.00 96.50 110 PHE A O 1
ATOM 903 N N . GLN A 1 111 ? -5.879 6.320 2.157 1.00 95.06 111 GLN A N 1
ATOM 904 C CA . GLN A 1 111 ? -7.223 6.165 1.611 1.00 95.06 111 GLN A CA 1
ATOM 905 C C . GLN A 1 111 ? -7.207 5.447 0.255 1.00 95.06 111 GLN A C 1
ATOM 907 O O . GLN A 1 111 ? -6.339 5.675 -0.593 1.00 95.06 111 GLN A O 1
ATOM 912 N N . SER A 1 112 ? -8.245 4.641 0.023 1.00 94.38 112 SER A N 1
ATOM 913 C CA . SER A 1 112 ? -8.367 3.761 -1.146 1.00 94.38 112 SER A CA 1
ATOM 914 C C . SER A 1 112 ? -8.140 4.490 -2.477 1.00 94.38 112 SER A C 1
ATOM 916 O O . SER A 1 112 ? -7.356 4.038 -3.308 1.00 94.38 112 SER A O 1
ATOM 918 N N . ALA A 1 113 ? -8.723 5.681 -2.656 1.00 95.44 113 ALA A N 1
ATOM 919 C CA . ALA A 1 113 ? -8.584 6.452 -3.894 1.00 95.44 113 ALA A CA 1
ATOM 920 C C . ALA A 1 113 ? -7.125 6.815 -4.233 1.00 95.44 113 ALA A C 1
ATOM 922 O O . ALA A 1 113 ? -6.731 6.749 -5.398 1.00 95.44 113 ALA A O 1
ATOM 923 N N . LEU A 1 114 ? -6.317 7.176 -3.229 1.00 96.38 114 LEU A N 1
ATOM 924 C CA . LEU A 1 114 ? -4.907 7.519 -3.434 1.00 96.38 114 LEU A CA 1
ATOM 925 C C . LEU A 1 114 ? -4.062 6.268 -3.681 1.00 96.38 114 LEU A C 1
ATOM 927 O O . LEU A 1 114 ? -3.223 6.266 -4.579 1.00 96.38 114 LEU A O 1
ATOM 931 N N . MET A 1 115 ? -4.337 5.185 -2.953 1.00 96.62 115 MET A N 1
ATOM 932 C CA . MET A 1 115 ? -3.611 3.923 -3.105 1.00 96.62 115 MET A CA 1
ATOM 933 C C . MET A 1 115 ? -3.875 3.259 -4.465 1.00 96.62 115 MET A C 1
ATOM 935 O O . MET A 1 115 ? -2.931 2.821 -5.125 1.00 96.62 115 MET A O 1
ATOM 939 N N . VAL A 1 116 ? -5.131 3.255 -4.931 1.00 97.19 116 VAL A N 1
ATOM 940 C CA . VAL A 1 116 ? -5.501 2.802 -6.285 1.00 97.19 116 VAL A CA 1
ATOM 941 C C . VAL A 1 116 ? -4.785 3.636 -7.342 1.00 97.19 116 VAL A C 1
ATOM 943 O O . VAL A 1 116 ? -4.205 3.080 -8.274 1.00 97.19 116 VAL A O 1
ATOM 946 N N . LYS A 1 117 ? -4.800 4.967 -7.195 1.00 97.00 117 LYS A N 1
ATOM 947 C CA . LYS A 1 117 ? -4.124 5.872 -8.128 1.00 97.00 117 LYS A CA 1
ATOM 948 C C . LYS A 1 117 ? -2.627 5.567 -8.197 1.00 97.00 117 LYS A C 1
ATOM 950 O O . LYS A 1 117 ? -2.110 5.378 -9.294 1.00 97.00 117 LYS A O 1
ATOM 955 N N . PHE A 1 118 ? -1.964 5.450 -7.049 1.00 96.38 118 PHE A N 1
ATOM 956 C CA . PHE A 1 118 ? -0.538 5.145 -6.976 1.00 96.38 118 PHE A CA 1
ATOM 957 C C . PHE A 1 118 ? -0.192 3.834 -7.693 1.00 96.38 118 PHE A C 1
ATOM 959 O O . PHE A 1 118 ? 0.706 3.809 -8.533 1.00 96.38 118 PHE A O 1
ATOM 966 N N . LEU A 1 119 ? -0.903 2.740 -7.393 1.00 97.19 119 LEU A N 1
ATOM 967 C CA . LEU A 1 119 ? -0.625 1.443 -8.018 1.00 97.19 119 LEU A CA 1
ATOM 968 C C . LEU A 1 119 ? -0.916 1.460 -9.523 1.00 97.19 119 LEU A C 1
ATOM 970 O O . LEU A 1 119 ? -0.120 0.927 -10.293 1.00 97.19 119 LEU A O 1
ATOM 974 N N . GLY A 1 120 ? -1.991 2.127 -9.950 1.00 97.44 120 GLY A N 1
ATOM 975 C CA . GLY A 1 120 ? -2.312 2.293 -11.368 1.00 97.44 120 GLY A CA 1
ATOM 976 C C . GLY A 1 120 ? -1.265 3.115 -12.126 1.00 97.44 120 GLY A C 1
ATOM 977 O O . GLY A 1 120 ? -0.914 2.785 -13.259 1.00 97.44 120 GLY A O 1
ATOM 978 N N . GLU A 1 121 ? -0.710 4.159 -11.507 1.00 95.88 121 GLU A N 1
ATOM 979 C CA . GLU A 1 121 ? 0.389 4.943 -12.080 1.00 95.88 121 GLU A CA 1
ATOM 980 C C . GLU A 1 121 ? 1.676 4.118 -12.196 1.00 95.88 121 GLU A C 1
ATOM 982 O O . GLU A 1 121 ? 2.348 4.190 -13.226 1.00 95.88 121 GLU A O 1
ATOM 987 N N . ARG A 1 122 ? 1.983 3.273 -11.201 1.00 95.50 122 ARG A N 1
ATOM 988 C CA . ARG A 1 122 ? 3.120 2.338 -11.262 1.00 95.50 122 ARG A CA 1
ATOM 989 C C . ARG A 1 122 ? 2.953 1.289 -12.351 1.00 95.50 122 ARG A C 1
ATOM 991 O O . ARG A 1 122 ? 3.883 1.054 -13.118 1.00 95.50 122 ARG A O 1
ATOM 998 N N . GLU A 1 123 ? 1.773 0.693 -12.463 1.00 97.31 123 GLU A N 1
ATOM 999 C CA . GLU A 1 123 ? 1.478 -0.265 -13.527 1.00 97.31 123 GLU A CA 1
ATOM 1000 C C . GLU A 1 123 ? 1.592 0.392 -14.911 1.00 97.31 123 GLU A C 1
ATOM 1002 O O . GLU A 1 123 ? 2.202 -0.163 -15.826 1.00 97.31 123 GLU A O 1
ATOM 1007 N N . LYS A 1 124 ? 1.083 1.621 -15.061 1.00 96.94 124 LYS A N 1
ATOM 1008 C CA . LYS A 1 124 ? 1.211 2.393 -16.301 1.00 96.94 124 LYS A CA 1
ATOM 1009 C C . LYS A 1 124 ? 2.670 2.706 -16.641 1.00 96.94 124 LYS A C 1
ATOM 1011 O O . LYS A 1 124 ? 3.059 2.533 -17.792 1.00 96.94 124 LYS A O 1
ATOM 1016 N N . GLU A 1 125 ? 3.472 3.136 -15.668 1.00 95.75 125 GLU A N 1
ATOM 1017 C CA . GLU A 1 125 ? 4.915 3.371 -15.829 1.00 95.75 125 GLU A CA 1
ATOM 1018 C C . GLU A 1 125 ? 5.624 2.096 -16.313 1.00 95.75 125 GLU A C 1
ATOM 1020 O O . GLU A 1 125 ? 6.356 2.129 -17.303 1.00 95.75 125 GLU A O 1
ATOM 1025 N N . MET A 1 126 ? 5.324 0.948 -15.699 1.00 96.69 126 MET A N 1
ATOM 1026 C CA . MET A 1 126 ? 5.860 -0.352 -16.113 1.00 96.69 126 MET A CA 1
ATOM 1027 C C . MET A 1 126 ? 5.441 -0.732 -17.539 1.00 96.69 126 MET A C 1
ATOM 1029 O O . MET A 1 126 ? 6.265 -1.219 -18.312 1.00 96.69 126 MET A O 1
ATOM 1033 N N . ASN A 1 127 ? 4.186 -0.478 -17.915 1.00 97.38 127 ASN A N 1
ATOM 1034 C CA . ASN A 1 127 ? 3.685 -0.728 -19.269 1.00 97.38 127 ASN A CA 1
ATOM 1035 C C . ASN A 1 127 ? 4.399 0.141 -20.317 1.00 97.38 127 ASN A C 1
ATOM 1037 O O . ASN A 1 127 ? 4.714 -0.348 -21.403 1.00 97.38 127 ASN A O 1
ATOM 1041 N N . VAL A 1 128 ? 4.700 1.403 -19.990 1.00 96.44 128 VAL A N 1
ATOM 1042 C CA . VAL A 1 128 ? 5.482 2.290 -20.864 1.00 96.44 128 VAL A CA 1
ATOM 1043 C C . VAL A 1 128 ? 6.893 1.740 -21.052 1.00 96.44 128 VAL A C 1
ATOM 1045 O O . VAL A 1 128 ? 7.312 1.554 -22.194 1.00 96.44 128 VAL A O 1
ATOM 1048 N N . VAL A 1 129 ? 7.604 1.410 -19.969 1.00 95.50 129 VAL A N 1
ATOM 1049 C CA . VAL A 1 129 ? 8.958 0.828 -20.051 1.00 95.50 129 VAL A CA 1
ATOM 1050 C C . VAL A 1 129 ? 8.953 -0.445 -20.895 1.00 95.50 129 VAL A C 1
ATOM 1052 O O . VAL A 1 129 ? 9.773 -0.584 -21.802 1.00 95.50 129 VAL A O 1
ATOM 1055 N N . ARG A 1 130 ? 7.981 -1.334 -20.663 1.00 95.50 130 ARG A N 1
ATOM 1056 C CA . ARG A 1 130 ? 7.820 -2.569 -21.436 1.00 95.50 130 ARG A CA 1
ATOM 1057 C C . ARG A 1 130 ? 7.668 -2.301 -22.928 1.00 95.50 130 ARG A C 1
ATOM 1059 O O . ARG A 1 130 ? 8.346 -2.938 -23.721 1.00 95.50 130 ARG A O 1
ATOM 1066 N N . SER A 1 131 ? 6.839 -1.326 -23.303 1.00 95.94 131 SER A N 1
ATOM 1067 C CA . SER A 1 131 ? 6.620 -0.984 -24.712 1.00 95.94 131 SER A CA 1
ATOM 1068 C C . SER A 1 131 ? 7.903 -0.533 -25.418 1.00 95.94 131 SER A C 1
ATOM 1070 O O . SER A 1 131 ? 8.139 -0.916 -26.560 1.00 95.94 131 SER A O 1
ATOM 1072 N N . TYR A 1 132 ? 8.770 0.215 -24.729 1.00 94.50 132 TYR A N 1
ATOM 1073 C CA . TYR A 1 132 ? 10.065 0.614 -25.280 1.00 94.50 132 TYR A CA 1
ATOM 1074 C C . TYR A 1 132 ? 11.021 -0.570 -25.396 1.00 94.50 132 TYR A C 1
ATOM 1076 O O . TYR A 1 132 ? 11.646 -0.731 -26.440 1.00 94.50 132 TYR A O 1
ATOM 1084 N N . LEU A 1 133 ? 11.082 -1.432 -24.378 1.00 93.19 133 LEU A N 1
ATOM 1085 C CA . LEU A 1 133 ? 11.888 -2.653 -24.444 1.00 93.19 133 LEU A CA 1
ATOM 1086 C C . LEU A 1 133 ? 11.430 -3.594 -25.557 1.00 93.19 133 LEU A C 1
ATOM 1088 O O . LEU A 1 133 ? 12.257 -4.236 -26.199 1.00 93.19 133 LEU A O 1
ATOM 1092 N N . ASP A 1 134 ? 10.126 -3.640 -25.827 1.00 93.75 134 ASP A N 1
ATOM 1093 C CA . ASP A 1 134 ? 9.577 -4.415 -26.931 1.00 93.75 134 ASP A CA 1
ATOM 1094 C C . ASP A 1 134 ? 9.994 -3.869 -28.308 1.00 93.75 134 ASP A C 1
ATOM 1096 O O . ASP A 1 134 ? 10.123 -4.639 -29.261 1.00 93.75 134 ASP A O 1
ATOM 1100 N N . ILE A 1 135 ? 10.224 -2.560 -28.426 1.00 94.06 135 ILE A N 1
ATOM 1101 C CA . ILE A 1 135 ? 10.751 -1.937 -29.647 1.00 94.06 135 ILE A CA 1
ATOM 1102 C C . ILE A 1 135 ? 12.261 -2.187 -29.765 1.00 94.06 135 ILE A C 1
ATOM 1104 O O . ILE A 1 135 ? 12.772 -2.378 -30.866 1.00 94.06 135 ILE A O 1
ATOM 1108 N N . THR A 1 136 ? 12.980 -2.215 -28.641 1.00 91.75 136 THR A N 1
ATOM 1109 C CA . THR A 1 136 ? 14.445 -2.314 -28.588 1.00 91.75 136 THR A CA 1
ATOM 1110 C C . THR A 1 136 ? 14.938 -3.693 -28.138 1.00 91.75 136 THR A C 1
ATOM 1112 O O . THR A 1 136 ? 15.911 -3.780 -27.393 1.00 91.75 136 THR A O 1
ATOM 1115 N N . LYS A 1 137 ? 14.285 -4.779 -28.571 1.00 89.56 137 LYS A N 1
ATOM 1116 C CA . LYS A 1 137 ? 14.584 -6.157 -28.114 1.00 89.56 137 LYS A CA 1
ATOM 1117 C C . LYS A 1 137 ? 16.024 -6.606 -28.356 1.00 89.56 137 LYS A C 1
ATOM 1119 O O . LYS A 1 137 ? 16.551 -7.387 -27.572 1.00 89.56 137 LYS A O 1
ATOM 1124 N N . ASP A 1 138 ? 16.646 -6.100 -29.416 1.00 90.44 138 ASP A N 1
ATOM 1125 C CA . ASP A 1 138 ? 18.018 -6.447 -29.800 1.00 90.44 138 ASP A CA 1
ATOM 1126 C C . ASP A 1 138 ? 19.074 -5.543 -29.135 1.00 90.44 138 ASP A C 1
ATOM 1128 O O . ASP A 1 138 ? 20.272 -5.694 -29.376 1.00 90.44 138 ASP A O 1
ATOM 1132 N N . VAL A 1 139 ? 18.647 -4.584 -28.305 1.00 89.81 139 VAL A N 1
ATOM 1133 C CA . VAL A 1 139 ? 19.540 -3.660 -27.601 1.00 89.81 139 VAL A CA 1
ATOM 1134 C C . VAL A 1 139 ? 19.860 -4.215 -26.218 1.00 89.81 139 VAL A C 1
ATOM 1136 O O . VAL A 1 139 ? 18.966 -4.548 -25.441 1.00 89.81 139 VAL A O 1
ATOM 1139 N N . HIS A 1 140 ? 21.153 -4.277 -25.893 1.00 88.56 140 HIS A N 1
ATOM 1140 C CA . HIS A 1 140 ? 21.616 -4.685 -24.567 1.00 88.56 140 HIS A CA 1
ATOM 1141 C C . HIS A 1 140 ? 21.091 -3.728 -23.488 1.00 88.56 140 HIS A C 1
ATOM 1143 O O . HIS A 1 140 ? 21.348 -2.523 -23.539 1.00 88.56 140 HIS A O 1
ATOM 1149 N N . VAL A 1 141 ? 20.366 -4.267 -22.506 1.00 89.25 141 VAL A N 1
ATOM 1150 C CA . VAL A 1 141 ? 19.828 -3.493 -21.381 1.00 89.25 141 VAL A CA 1
ATOM 1151 C C . VAL A 1 141 ? 20.870 -3.435 -20.273 1.00 89.25 141 VAL A C 1
ATOM 1153 O O . VAL A 1 141 ? 21.330 -4.463 -19.786 1.00 89.25 141 VAL A O 1
ATOM 1156 N N . VAL A 1 142 ? 21.214 -2.218 -19.857 1.00 88.25 142 VAL A N 1
ATOM 1157 C CA . VAL A 1 142 ? 22.194 -1.962 -18.800 1.00 88.25 142 VAL A CA 1
ATOM 1158 C C . VAL A 1 142 ? 21.472 -1.515 -17.537 1.00 88.25 142 VAL A C 1
ATOM 1160 O O . VAL A 1 142 ? 20.743 -0.524 -17.551 1.00 88.25 142 VAL A O 1
ATOM 1163 N N . HIS A 1 143 ? 21.691 -2.229 -16.433 1.00 81.44 143 HIS A N 1
ATOM 1164 C CA . HIS A 1 143 ? 20.947 -2.006 -15.185 1.00 81.44 143 HIS A CA 1
ATOM 1165 C C . HIS A 1 143 ? 21.701 -1.134 -14.175 1.00 81.44 143 HIS A C 1
ATOM 1167 O O . HIS A 1 143 ? 21.092 -0.526 -13.294 1.00 81.44 143 HIS A O 1
ATOM 1173 N N . PHE A 1 144 ? 23.031 -1.070 -14.280 1.00 81.56 144 PHE A N 1
ATOM 1174 C CA . PHE A 1 144 ? 23.886 -0.399 -13.303 1.00 81.56 144 PHE A CA 1
ATOM 1175 C C . PHE A 1 144 ? 24.873 0.553 -13.973 1.00 81.56 144 PHE A C 1
ATOM 1177 O O . PHE A 1 144 ? 25.415 0.259 -15.036 1.00 81.56 144 PHE A O 1
ATOM 1184 N N . SER A 1 145 ? 25.185 1.661 -13.294 1.00 84.94 145 SER A N 1
ATOM 1185 C CA . SER A 1 145 ? 26.193 2.622 -13.773 1.00 84.94 145 SER A CA 1
ATOM 1186 C C . SER A 1 145 ? 27.548 1.957 -14.019 1.00 84.94 145 SER A C 1
ATOM 1188 O O . SER A 1 145 ? 28.190 2.235 -15.018 1.00 84.94 145 SER A O 1
ATOM 1190 N N . SER A 1 146 ? 27.951 1.019 -13.159 1.00 88.56 146 SER A N 1
ATOM 1191 C CA . SER A 1 146 ? 29.232 0.314 -13.286 1.00 88.56 146 SER A CA 1
ATOM 1192 C C . SER A 1 146 ? 29.311 -0.608 -14.506 1.00 88.56 146 SER A C 1
ATOM 1194 O O . SER A 1 146 ? 30.403 -0.910 -14.982 1.00 88.56 146 SER A O 1
ATOM 1196 N N . GLU A 1 147 ? 28.175 -1.091 -15.004 1.00 90.38 147 GLU A N 1
ATOM 1197 C CA . GLU A 1 147 ? 28.107 -1.849 -16.251 1.00 90.38 147 GLU A CA 1
ATOM 1198 C C . GLU A 1 147 ? 28.186 -0.903 -17.454 1.00 90.38 147 GLU A C 1
ATOM 1200 O O . GLU A 1 147 ? 28.932 -1.179 -18.393 1.00 90.38 147 GLU A O 1
ATOM 1205 N N . LEU A 1 148 ? 27.515 0.252 -17.381 1.00 91.12 148 LEU A N 1
ATOM 1206 C CA . LEU A 1 148 ? 27.623 1.298 -18.397 1.00 91.12 148 LEU A CA 1
ATOM 1207 C C . LEU A 1 148 ? 29.066 1.802 -18.532 1.00 91.12 148 LEU A C 1
ATOM 1209 O O . LEU A 1 148 ? 29.566 1.896 -19.649 1.00 91.12 148 LEU A O 1
ATOM 1213 N N . ASP A 1 149 ? 29.754 2.047 -17.415 1.00 92.44 149 A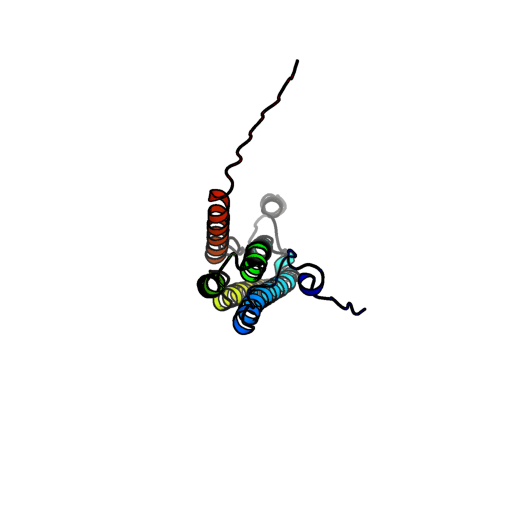SP A N 1
ATOM 1214 C CA . ASP A 1 149 ? 31.150 2.501 -17.401 1.00 92.44 149 ASP A CA 1
ATOM 1215 C C . ASP A 1 149 ? 32.067 1.516 -18.137 1.00 92.44 149 ASP A C 1
ATOM 1217 O O . ASP A 1 149 ? 32.926 1.923 -18.915 1.00 92.44 149 ASP A O 1
ATOM 1221 N N . LYS A 1 150 ? 31.860 0.204 -17.952 1.00 92.88 150 LYS A N 1
ATOM 1222 C CA . LYS A 1 150 ? 32.636 -0.830 -18.656 1.00 92.88 150 LYS A CA 1
ATOM 1223 C C . LYS A 1 150 ? 32.424 -0.788 -20.163 1.00 92.88 150 LYS A C 1
ATOM 1225 O O . LYS A 1 150 ? 33.378 -1.015 -20.896 1.00 92.88 150 LYS A O 1
ATOM 1230 N N . ILE A 1 151 ? 31.198 -0.530 -20.615 1.00 92.62 151 ILE A N 1
ATOM 1231 C CA . ILE A 1 151 ? 30.873 -0.435 -22.042 1.00 92.62 151 ILE A CA 1
ATOM 1232 C C . ILE A 1 151 ? 31.477 0.849 -22.616 1.00 92.62 151 ILE A C 1
ATOM 1234 O O . ILE A 1 151 ? 32.186 0.804 -23.612 1.00 92.62 151 ILE A O 1
ATOM 1238 N N . VAL A 1 152 ? 31.257 1.988 -21.962 1.00 92.06 152 VAL A N 1
ATOM 1239 C CA . VAL A 1 152 ? 31.714 3.299 -22.446 1.00 92.06 152 VAL A CA 1
ATOM 1240 C C . VAL A 1 152 ? 33.241 3.409 -22.478 1.00 92.06 152 VAL A C 1
ATOM 1242 O O . VAL A 1 152 ? 33.785 4.036 -23.380 1.00 92.06 152 VAL A O 1
ATOM 1245 N N . LEU A 1 153 ? 33.946 2.796 -21.523 1.00 93.44 153 LEU A N 1
ATOM 1246 C CA . LEU A 1 153 ? 35.411 2.852 -21.433 1.00 93.44 153 LEU A CA 1
ATOM 1247 C C . LEU A 1 153 ? 36.123 1.744 -22.226 1.00 93.44 153 LEU A C 1
ATOM 1249 O O . LEU A 1 153 ? 37.356 1.679 -22.220 1.00 93.44 153 LEU A O 1
ATOM 1253 N N . ASN A 1 154 ? 35.383 0.849 -22.883 1.00 93.38 154 ASN A N 1
ATOM 1254 C CA . ASN A 1 154 ? 35.978 -0.229 -23.659 1.00 93.38 154 ASN A CA 1
ATOM 1255 C C . ASN A 1 154 ? 36.575 0.310 -24.966 1.00 93.38 154 ASN A C 1
ATOM 1257 O O . ASN A 1 154 ? 35.859 0.794 -25.836 1.00 93.38 154 ASN A O 1
ATOM 1261 N N . GLN A 1 155 ? 37.887 0.134 -25.135 1.00 91.94 155 GLN A N 1
ATOM 1262 C CA . GLN A 1 155 ? 38.629 0.554 -26.331 1.00 91.94 155 GLN A CA 1
ATOM 1263 C C . GLN A 1 155 ? 38.169 -0.147 -27.621 1.00 91.94 155 GLN A C 1
ATOM 1265 O O . GLN A 1 155 ? 38.515 0.300 -28.707 1.00 91.94 155 GLN A O 1
ATOM 1270 N N . AL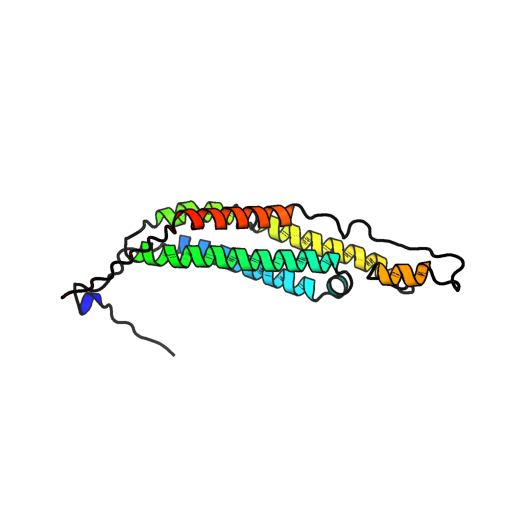A A 1 156 ? 37.406 -1.241 -27.519 1.00 93.31 156 ALA A N 1
ATOM 1271 C CA . ALA A 1 156 ? 36.808 -1.919 -28.667 1.00 93.31 156 ALA A CA 1
ATOM 1272 C C . ALA A 1 156 ? 35.587 -1.184 -29.257 1.00 93.31 156 ALA A C 1
ATOM 1274 O O . ALA A 1 156 ? 35.067 -1.609 -30.288 1.00 93.31 156 ALA A O 1
ATOM 1275 N N . HIS A 1 157 ? 35.088 -0.133 -28.601 1.00 90.19 157 HIS A N 1
ATOM 1276 C CA . HIS A 1 157 ? 33.941 0.644 -29.060 1.00 90.19 157 HIS A CA 1
ATOM 1277 C C . HIS A 1 157 ? 34.381 2.059 -29.447 1.00 90.19 157 HIS A C 1
ATOM 1279 O O . HIS A 1 157 ? 34.777 2.843 -28.591 1.00 90.19 157 HIS A O 1
ATOM 1285 N N . ASP A 1 158 ? 34.263 2.402 -30.733 1.00 92.94 158 ASP A N 1
ATOM 1286 C CA . ASP A 1 158 ? 34.577 3.754 -31.220 1.00 92.94 158 ASP A CA 1
ATOM 1287 C C . ASP A 1 158 ? 33.508 4.779 -30.799 1.00 92.94 158 ASP A C 1
ATOM 1289 O O . ASP A 1 158 ? 33.812 5.936 -30.509 1.00 92.94 158 ASP A O 1
ATOM 1293 N N .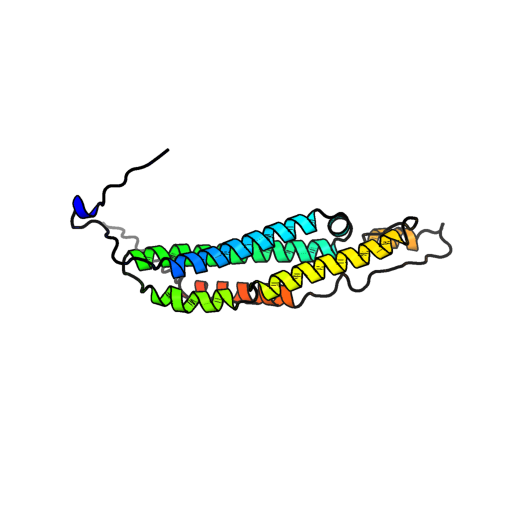 TYR A 1 159 ? 32.243 4.347 -30.745 1.00 92.62 159 TYR A N 1
ATOM 1294 C CA . TYR A 1 159 ? 31.093 5.166 -30.364 1.00 92.62 159 TYR A CA 1
ATOM 1295 C C . TYR A 1 159 ? 30.072 4.335 -29.583 1.00 92.62 159 TYR A C 1
ATOM 1297 O O . TYR A 1 159 ? 29.829 3.171 -29.903 1.00 92.62 159 TYR A O 1
ATOM 1305 N N . VAL A 1 160 ? 29.421 4.955 -28.596 1.00 91.56 160 VAL A N 1
ATOM 1306 C CA . VAL A 1 160 ? 28.334 4.350 -27.813 1.00 91.56 160 VAL A CA 1
ATOM 1307 C C . VAL A 1 160 ? 27.117 5.269 -27.860 1.00 91.56 160 VAL A C 1
ATOM 1309 O O . VAL A 1 160 ? 27.214 6.454 -27.546 1.00 91.56 160 VAL A O 1
ATOM 1312 N N . VAL A 1 161 ? 25.962 4.719 -28.238 1.00 91.50 161 VAL A N 1
ATOM 1313 C CA . VAL A 1 161 ? 24.667 5.413 -28.213 1.00 91.50 161 VAL A CA 1
ATOM 1314 C C . VAL A 1 161 ? 23.791 4.741 -27.163 1.00 91.50 161 VAL A C 1
ATOM 1316 O O . VAL A 1 161 ? 23.621 3.526 -27.186 1.00 91.50 161 VAL A O 1
ATOM 1319 N N . CYS A 1 162 ? 23.245 5.529 -26.236 1.00 91.38 162 CYS A N 1
ATOM 1320 C CA . CYS A 1 162 ? 22.444 5.033 -25.120 1.00 91.38 162 CYS A CA 1
ATOM 1321 C C . CYS A 1 162 ? 21.038 5.636 -25.150 1.00 91.38 162 CYS A C 1
ATOM 1323 O O . CYS A 1 162 ? 20.875 6.850 -25.284 1.00 91.38 162 CYS A O 1
ATOM 1325 N N . PHE A 1 163 ? 20.032 4.781 -24.977 1.00 90.88 163 PHE A N 1
ATOM 1326 C CA . PHE A 1 163 ? 18.670 5.186 -24.658 1.00 90.88 163 PHE A CA 1
ATOM 1327 C C . PHE A 1 163 ? 18.458 5.036 -23.149 1.00 90.88 163 PHE A C 1
ATOM 1329 O O . PHE A 1 163 ? 18.496 3.926 -22.623 1.00 90.88 163 PHE A O 1
ATOM 1336 N N . ALA A 1 164 ? 18.258 6.153 -22.450 1.00 90.56 164 ALA A N 1
ATOM 1337 C CA . ALA A 1 164 ? 18.165 6.176 -20.995 1.00 90.56 164 ALA A CA 1
ATOM 1338 C C . ALA A 1 164 ? 16.774 6.613 -20.524 1.00 90.56 164 ALA A C 1
ATOM 1340 O O . ALA A 1 164 ? 16.271 7.663 -20.924 1.00 90.56 164 ALA A O 1
ATOM 1341 N N . PHE A 1 165 ? 16.190 5.848 -19.601 1.00 92.00 165 PHE A N 1
ATOM 1342 C CA . PHE A 1 165 ? 15.000 6.270 -18.868 1.00 92.00 165 PHE A CA 1
ATOM 1343 C C . PHE A 1 165 ? 15.400 7.208 -17.720 1.00 92.00 165 PHE A C 1
ATOM 1345 O O . PHE A 1 165 ? 15.846 6.761 -16.664 1.00 92.00 165 PHE A O 1
ATOM 1352 N N . SER A 1 166 ? 15.251 8.518 -17.913 1.00 90.44 166 SER A N 1
ATOM 1353 C CA . SER A 1 166 ? 15.657 9.529 -16.925 1.00 90.44 166 SER A CA 1
ATOM 1354 C C . SER A 1 166 ? 14.679 9.691 -15.754 1.00 90.44 166 SER A C 1
ATOM 1356 O O . SER A 1 166 ? 15.119 9.988 -14.647 1.00 90.44 166 SER A O 1
ATOM 1358 N N . SER A 1 167 ? 13.381 9.452 -15.966 1.00 90.94 167 SER A N 1
ATOM 1359 C CA . SER A 1 167 ? 12.328 9.734 -14.971 1.00 90.94 167 SER A CA 1
ATOM 1360 C C . SER A 1 167 ? 12.049 8.607 -13.969 1.00 90.94 167 SER A C 1
ATOM 1362 O O . SER A 1 167 ? 11.357 8.818 -12.977 1.00 90.94 167 SER A O 1
ATOM 1364 N N . LEU A 1 168 ? 12.603 7.401 -14.154 1.00 90.44 168 LEU A N 1
ATOM 1365 C CA . LEU A 1 168 ? 12.331 6.282 -13.230 1.00 90.44 168 LEU A CA 1
ATOM 1366 C C . LEU A 1 168 ? 12.832 6.557 -11.804 1.00 90.44 168 LEU A C 1
ATOM 1368 O O . LEU A 1 168 ? 12.294 6.011 -10.842 1.00 90.44 168 LEU A O 1
ATOM 1372 N N . LYS A 1 169 ? 13.836 7.430 -11.655 1.00 86.50 169 LYS A N 1
ATOM 1373 C CA . LYS A 1 169 ? 14.430 7.823 -10.367 1.00 86.50 169 LYS A CA 1
ATOM 1374 C C . LYS A 1 169 ? 13.679 8.944 -9.655 1.00 86.50 169 LYS A C 1
ATOM 1376 O O . LYS A 1 169 ? 14.035 9.255 -8.517 1.00 86.50 169 LYS A O 1
ATOM 1381 N N . ASP A 1 170 ? 12.679 9.542 -10.297 1.00 88.00 170 ASP A N 1
ATOM 1382 C CA . ASP A 1 170 ? 11.987 10.697 -9.739 1.00 88.00 170 ASP A CA 1
ATOM 1383 C C . ASP A 1 170 ? 11.356 10.347 -8.391 1.00 88.00 170 ASP A C 1
ATOM 1385 O O . ASP A 1 170 ? 10.815 9.249 -8.185 1.00 88.00 170 ASP A O 1
ATOM 1389 N N . LYS A 1 171 ? 11.488 11.290 -7.451 1.00 82.94 171 LYS A N 1
ATOM 1390 C CA . LYS A 1 171 ? 10.897 11.160 -6.122 1.00 82.94 171 LYS A CA 1
ATOM 1391 C C . LYS A 1 171 ? 9.387 11.104 -6.262 1.00 82.94 171 LYS A C 1
ATOM 1393 O O . LYS A 1 171 ? 8.795 11.851 -7.031 1.00 82.94 171 LYS A O 1
ATOM 1398 N N . GLU A 1 172 ? 8.790 10.234 -5.469 1.00 88.12 172 GLU A N 1
ATOM 1399 C CA . GLU A 1 172 ? 7.358 10.017 -5.479 1.00 88.12 172 GLU A CA 1
ATOM 1400 C C . GLU A 1 172 ? 6.740 10.703 -4.265 1.00 88.12 172 GLU A C 1
ATOM 1402 O O . GLU A 1 172 ? 6.916 10.240 -3.136 1.00 88.12 172 GLU A O 1
ATOM 1407 N N . GLU A 1 173 ? 6.065 11.825 -4.513 1.00 91.44 173 GLU A N 1
ATOM 1408 C CA . GLU A 1 173 ? 5.475 12.692 -3.487 1.00 91.44 173 GLU A CA 1
ATOM 1409 C C . GLU A 1 173 ? 4.531 11.900 -2.580 1.00 91.44 173 GLU A C 1
ATOM 1411 O O . GLU A 1 173 ? 4.655 11.951 -1.358 1.00 91.44 173 GLU A O 1
ATOM 1416 N N . HIS A 1 174 ? 3.704 11.031 -3.167 1.00 93.00 174 HIS A N 1
ATOM 1417 C CA . HIS A 1 174 ? 2.769 10.223 -2.395 1.00 93.00 174 HIS A CA 1
ATOM 1418 C C . HIS A 1 174 ? 3.468 9.289 -1.390 1.00 93.00 174 HIS A C 1
ATOM 1420 O O . HIS A 1 174 ? 3.001 9.124 -0.266 1.00 93.00 174 HIS A O 1
ATOM 1426 N N . LEU A 1 175 ? 4.621 8.701 -1.741 1.00 95.62 175 LEU A N 1
ATOM 1427 C CA . LEU A 1 175 ? 5.379 7.866 -0.796 1.00 95.62 175 LEU A CA 1
ATOM 1428 C C . LEU A 1 175 ? 5.945 8.682 0.367 1.00 95.62 175 LEU A C 1
ATOM 1430 O O . LEU A 1 175 ? 6.071 8.155 1.473 1.00 95.62 175 LEU A O 1
ATOM 1434 N N . SER A 1 176 ? 6.301 9.943 0.122 1.00 95.44 176 SER A N 1
ATOM 1435 C CA . SER A 1 176 ? 6.734 10.867 1.169 1.00 95.44 176 SER A CA 1
ATOM 1436 C C . SER A 1 176 ? 5.583 11.261 2.096 1.00 95.44 176 SER A C 1
ATOM 1438 O O . SER A 1 176 ? 5.800 11.339 3.306 1.00 95.44 176 SER A O 1
ATOM 1440 N N . ASP A 1 177 ? 4.366 11.422 1.575 1.00 96.00 177 ASP A N 1
ATOM 1441 C CA . ASP A 1 177 ? 3.178 11.699 2.392 1.00 96.00 177 ASP A CA 1
ATOM 1442 C C . ASP A 1 177 ? 2.846 10.529 3.326 1.00 96.00 177 ASP A C 1
ATOM 1444 O O . ASP A 1 177 ? 2.603 10.727 4.518 1.00 96.00 177 ASP A O 1
ATOM 1448 N N . LEU A 1 178 ? 2.889 9.294 2.808 1.00 96.88 178 LEU A N 1
ATOM 1449 C CA . LEU A 1 178 ? 2.662 8.076 3.596 1.00 96.88 178 LEU A CA 1
ATOM 1450 C C . LEU A 1 178 ? 3.685 7.937 4.735 1.00 96.88 178 LEU A C 1
ATOM 1452 O O . LEU A 1 178 ? 3.320 7.621 5.868 1.00 96.88 178 LEU A O 1
ATOM 1456 N N . GLU A 1 179 ? 4.962 8.190 4.442 1.00 96.38 179 GLU A N 1
ATOM 1457 C CA . GLU A 1 179 ? 6.052 8.134 5.421 1.00 96.38 179 GLU A CA 1
ATOM 1458 C C . GLU A 1 179 ? 5.907 9.224 6.490 1.00 96.38 179 GLU A C 1
ATOM 1460 O O . GLU A 1 179 ? 5.998 8.940 7.685 1.00 96.38 179 GLU A O 1
ATOM 1465 N N . THR A 1 180 ? 5.615 10.458 6.075 1.00 96.25 180 THR A N 1
ATOM 1466 C CA . THR A 1 180 ? 5.380 11.585 6.990 1.00 96.25 180 THR A CA 1
ATOM 1467 C C . THR A 1 180 ? 4.223 11.291 7.935 1.00 96.25 180 THR A C 1
ATOM 1469 O O . THR A 1 180 ? 4.361 11.450 9.148 1.00 96.25 180 THR A O 1
ATOM 1472 N N . TYR A 1 181 ? 3.115 10.778 7.400 1.00 95.62 181 TYR A N 1
ATOM 1473 C CA . TYR A 1 181 ? 1.945 10.416 8.189 1.00 95.62 181 TYR A CA 1
ATOM 1474 C C . TYR A 1 181 ? 2.265 9.355 9.255 1.00 95.62 181 TYR A C 1
ATOM 1476 O O . TYR A 1 181 ? 1.890 9.504 10.418 1.00 95.62 181 TYR A O 1
ATOM 1484 N N . LEU A 1 182 ? 3.000 8.295 8.898 1.00 95.25 182 LEU A N 1
ATOM 1485 C CA . LEU A 1 182 ? 3.389 7.253 9.857 1.00 95.25 182 LEU A CA 1
ATOM 1486 C C . LEU A 1 182 ? 4.364 7.766 10.924 1.00 95.25 182 LEU A C 1
ATOM 1488 O O . LEU A 1 182 ? 4.243 7.419 12.103 1.00 95.25 182 LEU A O 1
ATOM 1492 N N . MET A 1 183 ? 5.287 8.647 10.539 1.00 93.38 183 MET A N 1
ATOM 1493 C CA . MET A 1 183 ? 6.187 9.314 11.478 1.00 93.38 183 MET A CA 1
ATOM 1494 C C . MET A 1 183 ? 5.412 10.161 12.496 1.00 93.38 183 MET A C 1
ATOM 1496 O O . MET A 1 183 ? 5.734 10.133 13.685 1.00 93.38 183 MET A O 1
ATOM 1500 N N . GLU A 1 184 ? 4.384 10.891 12.068 1.00 91.56 184 GLU A N 1
ATOM 1501 C CA . GLU A 1 184 ? 3.521 11.678 12.959 1.00 91.56 184 GLU A CA 1
ATOM 1502 C C . GLU A 1 184 ? 2.709 10.793 13.913 1.00 91.56 184 GLU A C 1
ATOM 1504 O O . GLU A 1 184 ? 2.670 11.060 15.117 1.00 91.56 184 GLU A O 1
ATOM 1509 N N . GLU A 1 185 ? 2.154 9.687 13.416 1.00 87.00 185 GLU A N 1
ATOM 1510 C CA . GLU A 1 185 ? 1.439 8.699 14.233 1.00 87.00 185 GLU A CA 1
ATOM 1511 C C . GLU A 1 185 ? 2.338 8.073 15.311 1.00 87.00 185 GLU A C 1
ATOM 1513 O O . GLU A 1 185 ? 1.910 7.880 16.451 1.00 87.00 185 GLU A O 1
ATOM 1518 N N . SER A 1 186 ? 3.609 7.807 14.992 1.00 78.94 186 SER A N 1
ATOM 1519 C CA . SER A 1 186 ? 4.565 7.253 15.960 1.00 78.94 186 SER A CA 1
ATOM 1520 C C . SER A 1 186 ? 4.923 8.234 17.087 1.00 78.94 186 SER A C 1
ATOM 1522 O O . SER A 1 186 ? 5.092 7.824 18.238 1.00 78.94 186 SER A O 1
ATOM 1524 N N . LYS A 1 187 ? 4.983 9.542 16.790 1.00 78.00 187 LYS A N 1
ATOM 1525 C CA . LYS A 1 187 ? 5.291 10.593 17.776 1.00 78.00 187 LYS A CA 1
ATOM 1526 C C . LYS A 1 187 ? 4.174 10.765 18.804 1.00 78.00 187 LYS A C 1
ATOM 1528 O O . LYS A 1 187 ? 4.469 11.039 19.965 1.00 78.00 187 LYS A O 1
ATOM 1533 N N . GLY A 1 188 ? 2.917 10.551 18.409 1.00 61.28 188 GLY A N 1
ATOM 1534 C CA . GLY A 1 188 ? 1.769 10.610 19.318 1.00 61.28 188 GLY A CA 1
ATOM 1535 C C . GLY A 1 188 ? 1.788 9.548 20.430 1.00 61.28 188 GLY A C 1
ATOM 1536 O O . GLY A 1 188 ? 1.284 9.800 21.522 1.00 61.28 188 GLY A O 1
ATOM 1537 N N . ASP A 1 189 ? 2.411 8.384 20.197 1.00 51.78 189 ASP A N 1
ATOM 1538 C CA . ASP A 1 189 ? 2.504 7.279 21.176 1.00 51.78 189 ASP A CA 1
ATOM 1539 C C . ASP A 1 189 ? 3.681 7.488 22.171 1.00 51.78 189 ASP A C 1
ATOM 1541 O O . ASP A 1 189 ? 3.690 6.908 23.258 1.00 51.78 189 ASP A O 1
ATOM 1545 N N . ALA A 1 190 ? 4.662 8.347 21.846 1.00 38.00 190 ALA A N 1
ATOM 1546 C CA . ALA A 1 190 ? 5.861 8.594 22.664 1.00 38.00 190 ALA A CA 1
ATOM 1547 C C . ALA A 1 190 ? 5.620 9.512 23.881 1.00 38.00 190 ALA A C 1
ATOM 1549 O O . ALA A 1 190 ? 6.389 9.482 24.841 1.00 38.00 190 ALA A O 1
ATOM 1550 N N . SER A 1 191 ? 4.537 10.295 23.896 1.00 36.56 191 SER A N 1
ATOM 1551 C CA . SER A 1 191 ? 4.206 11.190 25.018 1.00 36.56 191 SER A CA 1
ATOM 1552 C C . SER A 1 191 ? 3.586 10.480 26.233 1.00 36.56 191 SER A C 1
ATOM 1554 O O . SER A 1 191 ? 3.290 11.140 27.225 1.00 36.56 191 SER A O 1
ATOM 1556 N N . GLN A 1 192 ? 3.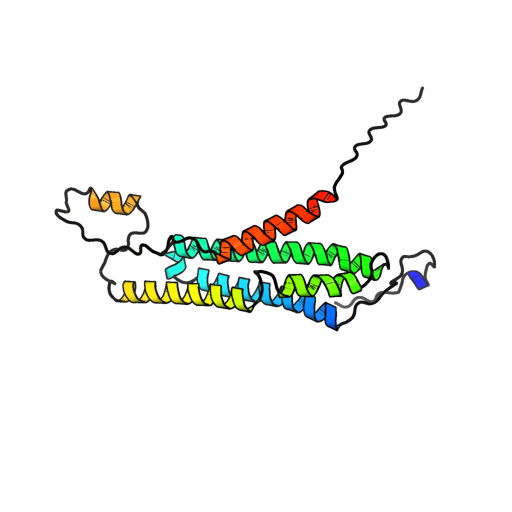385 9.155 26.188 1.00 40.00 192 GLN A N 1
ATOM 1557 C CA . GLN A 1 192 ? 2.780 8.379 27.286 1.00 40.00 192 GLN A CA 1
ATOM 1558 C C . GLN A 1 192 ? 3.729 7.406 28.001 1.00 40.00 192 GLN A C 1
ATOM 1560 O O . GLN A 1 192 ? 3.287 6.675 28.885 1.00 40.00 192 GLN A O 1
ATOM 1565 N N . VAL A 1 193 ? 5.026 7.395 27.680 1.00 34.28 193 VAL A N 1
ATOM 1566 C CA . VAL A 1 193 ? 5.985 6.503 28.352 1.00 34.28 193 VAL A CA 1
ATOM 1567 C C . VAL A 1 193 ? 6.989 7.319 29.170 1.00 34.28 193 VAL A C 1
ATOM 1569 O O . VAL A 1 193 ? 8.144 7.483 28.787 1.00 34.28 193 VAL A O 1
ATOM 1572 N N . SER A 1 194 ? 6.557 7.833 30.329 1.00 29.72 194 SER A N 1
ATOM 1573 C CA . SER A 1 194 ? 7.492 8.233 31.387 1.00 29.72 194 SER A CA 1
ATOM 1574 C C . SER A 1 194 ? 7.938 6.979 32.141 1.00 29.72 194 SER A C 1
ATOM 1576 O O . SER A 1 194 ? 7.189 6.428 32.952 1.00 29.72 194 SER A O 1
ATOM 1578 N N . TYR A 1 195 ? 9.155 6.507 31.881 1.00 31.67 195 TYR A N 1
ATOM 1579 C CA . TYR A 1 195 ? 9.787 5.496 32.723 1.00 31.67 195 TYR A CA 1
ATOM 1580 C C . TYR A 1 195 ? 10.178 6.137 34.062 1.00 31.67 195 TYR A C 1
ATOM 1582 O O . TYR A 1 195 ? 11.221 6.775 34.169 1.00 31.67 195 TYR A O 1
ATOM 1590 N N . HIS A 1 196 ? 9.348 5.971 35.094 1.00 31.92 196 HIS A N 1
ATOM 1591 C CA . HIS A 1 196 ? 9.785 6.171 36.475 1.00 31.92 196 HIS A CA 1
ATOM 1592 C C . HIS A 1 196 ? 10.491 4.899 36.947 1.00 31.92 196 HIS A C 1
ATOM 1594 O O . HIS A 1 196 ? 9.855 3.888 37.242 1.00 31.92 196 HIS A O 1
ATOM 1600 N N . HIS A 1 197 ? 11.821 4.941 37.002 1.00 32.56 197 HIS A N 1
ATOM 1601 C CA . HIS A 1 197 ? 12.610 3.953 37.726 1.00 32.56 197 HIS A CA 1
ATOM 1602 C C . HIS A 1 197 ? 12.636 4.360 39.206 1.00 32.56 197 HIS A C 1
ATOM 1604 O O . HIS A 1 197 ? 13.395 5.244 39.591 1.00 32.56 197 HIS A O 1
ATOM 1610 N N . ASN A 1 198 ? 11.793 3.732 40.028 1.00 33.97 198 ASN A N 1
ATOM 1611 C CA . ASN A 1 198 ? 11.958 3.754 41.480 1.00 33.97 198 ASN A CA 1
ATOM 1612 C C . ASN A 1 198 ? 12.771 2.520 41.876 1.00 33.97 198 ASN A C 1
ATOM 1614 O O . ASN A 1 198 ? 12.254 1.405 41.865 1.00 33.97 198 ASN A O 1
ATOM 1618 N N . ALA A 1 199 ? 14.044 2.730 42.201 1.00 31.70 199 ALA A N 1
ATOM 1619 C CA . ALA A 1 199 ? 14.840 1.782 42.964 1.00 31.70 199 ALA A CA 1
ATOM 1620 C C . ALA A 1 199 ? 14.756 2.190 44.442 1.00 31.70 199 ALA A C 1
ATOM 1622 O O . ALA A 1 199 ? 15.459 3.095 44.882 1.00 31.70 199 ALA A O 1
ATOM 1623 N N . GLU A 1 200 ? 13.864 1.546 45.193 1.00 37.06 200 GLU A N 1
ATOM 1624 C CA . GLU A 1 200 ? 13.956 1.473 46.652 1.00 37.06 200 GLU A CA 1
ATOM 1625 C C . GLU A 1 200 ? 14.515 0.095 47.004 1.00 37.06 200 GLU A C 1
ATOM 1627 O O . GLU A 1 200 ? 13.799 -0.906 46.994 1.00 37.06 200 GLU A O 1
ATOM 1632 N N . GLU A 1 201 ? 15.809 0.038 47.302 1.00 38.59 201 GLU A N 1
ATOM 1633 C CA . GLU A 1 201 ? 16.416 -1.109 47.964 1.00 38.59 201 GLU A CA 1
ATOM 1634 C C . GLU A 1 201 ? 16.418 -0.821 49.471 1.00 38.59 201 GLU A C 1
ATOM 1636 O O . GLU A 1 201 ? 17.207 -0.026 49.985 1.00 38.59 201 GLU A O 1
ATOM 1641 N N . LYS A 1 202 ? 15.463 -1.431 50.181 1.00 39.69 202 LYS A N 1
ATOM 1642 C CA . LYS A 1 202 ? 15.502 -1.558 51.639 1.00 39.69 202 LYS A CA 1
ATOM 1643 C C . LYS A 1 202 ? 16.594 -2.562 52.005 1.00 39.69 202 LYS A C 1
ATOM 1645 O O . LYS A 1 202 ? 16.444 -3.748 51.728 1.00 39.69 202 LYS A O 1
ATOM 1650 N N . ALA A 1 203 ? 17.630 -2.104 52.698 1.00 42.59 203 ALA A N 1
ATOM 1651 C CA . ALA A 1 203 ? 18.440 -2.953 53.562 1.00 42.59 203 ALA A CA 1
ATOM 1652 C C . ALA A 1 203 ? 17.962 -2.746 55.007 1.00 42.59 203 ALA A C 1
ATOM 1654 O O . ALA A 1 203 ? 18.165 -1.684 55.598 1.00 42.59 203 ALA A O 1
ATOM 1655 N N . GLU A 1 204 ? 17.262 -3.745 55.536 1.00 46.28 204 GLU A N 1
ATOM 1656 C CA . GLU A 1 204 ? 16.878 -3.842 56.942 1.00 46.28 204 GLU A CA 1
ATOM 1657 C C . GLU A 1 204 ? 18.042 -4.446 57.747 1.00 46.28 204 GLU A C 1
ATOM 1659 O O . GLU A 1 204 ? 18.820 -5.252 57.231 1.00 46.28 204 GLU A O 1
ATOM 1664 N N . LYS A 1 205 ? 18.173 -3.976 58.989 1.00 37.84 205 LYS A N 1
ATOM 1665 C CA . LYS A 1 205 ? 19.058 -4.492 60.039 1.00 37.84 205 LYS A CA 1
ATOM 1666 C C . LYS A 1 205 ? 18.569 -5.831 60.576 1.00 37.84 205 LYS A C 1
ATOM 1668 O O . LYS A 1 205 ? 17.333 -6.002 60.632 1.00 37.84 205 LYS A O 1
#

Foldseek 3Di:
DDDDDDDVCVVPVPDQAQPDDADPVLVVLLVVLLVLLVVLLVLLVVVCPDPLLVQAVLLVVVSVLSNVLSVLLSVLSVVVCVVVVVCCRSVVDPSVVSVVVSVCSCPALSHNVNSVVVSVVSVVVSVVVVVVCVVVVVDDDDHDPVVVCCVVPDPVDPDDDDDDDPCSNPDDVSSVSSVVVSVVSVVVVVVPDDDDDDDDDDDDD

Organism: NCBI:txid143900

pLDDT: mean 88.23, std 16.13, range [29.72, 97.88]